Protein 1O54 (pdb70)

Structure (mmCIF, N/CA/C/O backbone):
data_1O54
#
_entry.id   1O54
#
_cell.length_a   64.253
_cell.length_b   74.992
_cell.length_c   143.701
_cell.angle_alpha   90.00
_cell.angle_beta   90.00
_cell.angle_gamma   90.00
#
_symmetry.space_group_name_H-M   'I 2 2 2'
#
loop_
_entity.id
_entity.type
_entity.pdbx_description
1 polymer 'SAM-dependent O-methyltransferase'
2 non-polymer 'CHLORIDE ION'
3 water water
#
loop_
_atom_site.group_PDB
_atom_site.id
_atom_site.type_symbol
_atom_site.label_atom_id
_atom_site.label_alt_id
_atom_site.label_comp_id
_atom_site.label_asym_id
_atom_site.label_entity_id
_atom_site.label_seq_id
_atom_site.pdbx_PDB_ins_code
_atom_site.Cartn_x
_atom_site.Cartn_y
_atom_site.Cartn_z
_atom_site.occupancy
_atom_site.B_iso_or_equiv
_atom_site.auth_seq_id
_atom_site.auth_comp_id
_atom_site.auth_asym_id
_atom_site.auth_atom_id
_atom_site.pdbx_PDB_model_num
ATOM 1 N N . HIS A 1 10 ? 19.523 65.380 30.771 1.00 38.46 -2 HIS A N 1
ATOM 2 C CA . HIS A 1 10 ? 19.954 64.667 32.007 1.00 37.68 -2 HIS A CA 1
ATOM 3 C C . HIS A 1 10 ? 19.435 63.256 32.053 1.00 36.59 -2 HIS A C 1
ATOM 4 O O . HIS A 1 10 ? 18.489 62.896 31.347 1.00 35.53 -2 HIS A O 1
ATOM 11 N N . HIS A 1 11 ? 20.074 62.468 32.903 1.00 34.78 -1 HIS A N 1
ATOM 12 C CA . HIS A 1 11 ? 19.709 61.088 33.113 1.00 34.37 -1 HIS A CA 1
ATOM 13 C C . HIS A 1 11 ? 18.433 61.027 33.965 1.00 33.85 -1 HIS A C 1
ATOM 14 O O . HIS A 1 11 ? 18.415 61.493 35.112 1.00 33.21 -1 HIS A O 1
ATOM 21 N N . HIS A 1 12 ? 17.381 60.416 33.421 1.00 33.15 0 HIS A N 1
ATOM 22 C CA . HIS A 1 12 ? 16.100 60.309 34.109 1.00 33.66 0 HIS A CA 1
ATOM 23 C C . HIS A 1 12 ? 16.039 58.967 34.871 1.00 33.36 0 HIS A C 1
ATOM 24 O O . HIS A 1 12 ? 16.430 57.912 34.345 1.00 33.15 0 HIS A O 1
ATOM 31 N N . VAL A 1 13 ? 15.548 59.001 36.104 1.00 32.01 1 VAL A N 1
ATOM 32 C CA . VAL A 1 13 ? 15.444 57.788 36.908 1.00 32.21 1 VAL A CA 1
ATOM 33 C C . VAL A 1 13 ? 14.432 56.833 36.258 1.00 33.40 1 VAL A C 1
ATOM 34 O O . VAL A 1 13 ? 14.716 55.632 36.056 1.00 34.84 1 VAL A O 1
ATOM 38 N N . GLY A 1 14 ? 13.267 57.367 35.931 1.00 33.75 2 GLY A N 1
ATOM 39 C CA . GLY A 1 14 ? 12.296 56.650 35.094 1.00 34.81 2 GLY A CA 1
ATOM 40 C C . GLY A 1 14 ? 11.801 55.377 35.716 1.00 34.89 2 GLY A C 1
ATOM 41 O O . GLY A 1 14 ? 11.441 55.369 36.899 1.00 35.83 2 GLY A O 1
ATOM 42 N N . LYS A 1 15 ? 11.790 54.296 34.924 1.00 34.35 3 LYS A N 1
ATOM 43 C CA . LYS A 1 15 ? 11.363 52.995 35.403 1.00 34.18 3 LYS A CA 1
ATOM 44 C C . LYS A 1 15 ? 12.504 52.237 36.079 1.00 33.13 3 LYS A C 1
ATOM 45 O O . LYS A 1 15 ? 13.431 51.773 35.408 1.00 32.00 3 LYS A O 1
ATOM 51 N N . VAL A 1 16 ? 12.399 52.049 37.385 1.00 32.70 4 VAL A N 1
ATOM 52 C CA . VAL A 1 16 ? 13.534 51.579 38.160 1.00 33.74 4 VAL A CA 1
ATOM 53 C C . VAL A 1 16 ? 13.904 50.171 37.780 1.00 33.24 4 VAL A C 1
ATOM 54 O O . VAL A 1 16 ? 15.083 49.822 37.770 1.00 33.58 4 VAL A O 1
ATOM 58 N N . ALA A 1 17 ? 12.918 49.341 37.438 1.00 33.10 5 ALA A N 1
ATOM 59 C CA . ALA A 1 17 ? 13.232 47.970 37.056 1.00 32.94 5 ALA A CA 1
ATOM 60 C C . ALA A 1 17 ? 14.078 47.890 35.769 1.00 32.53 5 ALA A C 1
ATOM 61 O O . ALA A 1 17 ? 14.681 46.855 35.491 1.00 33.05 5 ALA A O 1
ATOM 63 N N . ASP A 1 18 ? 14.134 48.983 34.999 1.00 30.90 6 ASP A N 1
ATOM 64 C CA . ASP A 1 18 ? 14.951 49.042 33.773 1.00 30.16 6 ASP A CA 1
ATOM 65 C C . ASP A 1 18 ? 16.374 49.568 34.007 1.00 30.05 6 ASP A C 1
ATOM 66 O O . ASP A 1 18 ? 17.110 49.760 33.053 1.00 30.62 6 ASP A O 1
ATOM 71 N N . THR A 1 19 ? 16.743 49.824 35.255 1.00 28.99 7 THR A N 1
ATOM 72 C CA . THR A 1 19 ? 18.094 50.293 35.595 1.00 28.88 7 THR A CA 1
ATOM 73 C C . THR A 1 19 ? 19.162 49.315 35.095 1.00 29.54 7 THR A C 1
ATOM 74 O O . THR A 1 19 ? 19.025 48.109 35.299 1.00 29.36 7 THR A O 1
ATOM 78 N N . LEU A 1 20 ? 20.198 49.816 34.423 1.00 29.86 8 LEU A N 1
ATOM 79 C CA . LEU A 1 20 ? 21.200 48.929 33.829 1.00 31.28 8 LEU A CA 1
ATOM 80 C C . LEU A 1 20 ? 22.234 48.554 34.873 1.00 31.46 8 LEU A C 1
ATOM 81 O O . LEU A 1 20 ? 22.801 49.418 35.552 1.00 31.40 8 LEU A O 1
ATOM 86 N N . LYS A 1 21 ? 22.454 47.256 35.027 1.00 31.33 9 LYS A N 1
ATOM 87 C CA . LYS A 1 21 ? 23.480 46.779 35.942 1.00 32.22 9 LYS A CA 1
ATOM 88 C C . LYS A 1 21 ? 24.259 45.604 35.360 1.00 31.43 9 LYS A C 1
ATOM 89 O O . LYS A 1 21 ? 23.853 45.015 34.346 1.00 30.20 9 LYS A O 1
ATOM 95 N N . PRO A 1 22 ? 25.406 45.313 35.958 1.00 31.19 10 PRO A N 1
ATOM 96 C CA . PRO A 1 22 ? 26.200 44.163 35.551 1.00 31.61 10 PRO A CA 1
ATOM 97 C C . PRO A 1 22 ? 25.346 42.918 35.371 1.00 31.90 10 PRO A C 1
ATOM 98 O O . PRO A 1 22 ? 24.534 42.568 36.228 1.00 30.86 10 PRO A O 1
ATOM 102 N N . GLY A 1 23 ? 25.515 42.294 34.207 1.00 32.60 11 GLY A N 1
ATOM 103 C CA . GLY A 1 23 ? 24.832 41.062 33.879 1.00 33.13 11 GLY A CA 1
ATOM 104 C C . GLY A 1 23 ? 23.527 41.272 33.158 1.00 33.18 11 GLY A C 1
ATOM 105 O O . GLY A 1 23 ? 22.934 40.311 32.687 1.00 34.71 11 GLY A O 1
ATOM 106 N N . ASP A 1 24 ? 23.051 42.513 33.062 1.00 32.84 12 ASP A N 1
ATOM 107 C CA . ASP A 1 24 ? 21.821 42.779 32.310 1.00 32.47 12 ASP A CA 1
ATOM 108 C C . ASP A 1 24 ? 22.073 42.645 30.808 1.00 31.90 12 ASP A C 1
ATOM 109 O O . ASP A 1 24 ? 23.154 42.892 30.336 1.00 31.94 12 ASP A O 1
ATOM 114 N N . ARG A 1 25 ? 21.047 42.264 30.067 1.00 31.38 13 ARG A N 1
ATOM 115 C CA . ARG A 1 25 ? 21.117 42.298 28.603 1.00 31.88 13 ARG A CA 1
ATOM 116 C C . ARG A 1 25 ? 20.700 43.677 28.076 1.00 29.89 13 ARG A C 1
ATOM 117 O O . ARG A 1 25 ? 19.746 44.268 28.553 1.00 29.27 13 ARG A O 1
ATOM 125 N N . VAL A 1 26 ? 21.451 44.203 27.127 1.00 28.95 14 VAL A N 1
ATOM 126 C CA . VAL A 1 26 ? 21.101 45.456 26.479 1.00 30.07 14 VAL A CA 1
ATOM 127 C C . VAL A 1 26 ? 21.138 45.252 24.988 1.00 29.49 14 VAL A C 1
ATOM 128 O O . VAL A 1 26 ? 21.851 44.370 24.472 1.00 29.53 14 VAL A O 1
ATOM 132 N N . LEU A 1 27 ? 20.425 46.111 24.303 1.00 27.99 15 LEU A N 1
ATOM 133 C CA . LEU A 1 27 ? 20.421 46.136 22.873 1.00 28.76 15 LEU A CA 1
ATOM 134 C C . LEU A 1 27 ? 20.922 47.498 22.441 1.00 28.49 15 LEU A C 1
ATOM 135 O O . LEU A 1 27 ? 20.323 48.518 22.799 1.00 28.85 15 LEU A O 1
ATOM 140 N N . LEU A 1 28 ? 22.032 47.529 21.706 1.00 27.26 16 LEU A N 1
ATOM 141 C CA . LEU A 1 28 ? 22.580 48.778 21.203 1.00 27.69 16 LEU A CA 1
ATOM 142 C C . LEU A 1 28 ? 22.198 48.942 19.724 1.00 29.22 16 LEU A C 1
ATOM 143 O O . LEU A 1 28 ? 22.531 48.080 18.898 1.00 29.32 16 LEU A O 1
ATOM 148 N N . SER A 1 29 ? 21.517 50.037 19.396 1.00 29.44 17 SER A N 1
ATOM 149 C CA . SER A 1 29 ? 20.918 50.200 18.073 1.00 30.31 17 SER A CA 1
ATOM 150 C C . SER A 1 29 ? 21.508 51.419 17.362 1.00 31.33 17 SER A C 1
ATOM 151 O O . SER A 1 29 ? 21.487 52.516 17.903 1.00 29.95 17 SER A O 1
ATOM 154 N N . PHE A 1 30 ? 22.021 51.232 16.139 1.00 33.62 18 PHE A N 1
ATOM 155 C CA . PHE A 1 30 ? 22.737 52.283 15.412 1.00 35.25 18 PHE A CA 1
ATOM 156 C C . PHE A 1 30 ? 21.997 52.827 14.173 1.00 38.25 18 PHE A C 1
ATOM 157 O O . PHE A 1 30 ? 21.069 52.200 13.685 1.00 37.99 18 PHE A O 1
ATOM 165 N N . GLU A 1 31 ? 22.432 53.999 13.688 1.00 42.11 19 GLU A N 1
ATOM 166 C CA . GLU A 1 31 ? 21.800 54.692 12.540 1.00 45.02 19 GLU A CA 1
ATOM 167 C C . GLU A 1 31 ? 21.651 53.818 11.287 1.00 46.05 19 GLU A C 1
ATOM 168 O O . GLU A 1 31 ? 20.632 53.909 10.589 1.00 47.74 19 GLU A O 1
ATOM 174 N N . ASP A 1 32 ? 22.639 52.966 11.007 1.00 46.67 20 ASP A N 1
ATOM 175 C CA . ASP A 1 32 ? 22.585 52.068 9.833 1.00 46.61 20 ASP A CA 1
ATOM 176 C C . ASP A 1 32 ? 21.775 50.802 10.122 1.00 47.04 20 ASP A C 1
ATOM 177 O O . ASP A 1 32 ? 21.856 49.802 9.383 1.00 47.72 20 ASP A O 1
ATOM 182 N N . GLU A 1 33 ? 21.020 50.841 11.221 1.00 46.53 21 GLU A N 1
ATOM 183 C CA . GLU A 1 33 ? 20.132 49.771 11.620 1.00 46.11 21 GLU A CA 1
ATOM 184 C C . GLU A 1 33 ? 20.823 48.498 12.131 1.00 44.34 21 GLU A C 1
ATOM 185 O O . GLU A 1 33 ? 20.147 47.526 12.430 1.00 44.67 21 GLU A O 1
ATOM 191 N N . SER A 1 34 ? 22.147 48.492 12.298 1.00 42.17 22 SER A N 1
ATOM 192 C CA . SER A 1 34 ? 22.773 47.342 12.958 1.00 40.79 22 SER A CA 1
ATOM 193 C C . SER A 1 34 ? 22.348 47.364 14.424 1.00 39.31 22 SER A C 1
ATOM 194 O O . SER A 1 34 ? 22.120 48.442 14.987 1.00 38.05 22 SER A O 1
ATOM 197 N N . GLU A 1 35 ? 22.169 46.185 15.008 1.00 37.90 23 GLU A N 1
ATOM 198 C CA . GLU A 1 35 ? 21.821 46.078 16.416 1.00 37.77 23 GLU A CA 1
ATOM 199 C C . GLU A 1 35 ? 22.682 45.010 17.095 1.00 37.40 23 GLU A C 1
ATOM 200 O O . GLU A 1 35 ? 22.976 43.967 16.503 1.00 38.36 23 GLU A O 1
ATOM 211 N N . PHE A 1 36 ? 23.108 45.273 18.319 1.00 35.46 24 PHE A N 1
ATOM 212 C CA . PHE A 1 36 ? 23.983 44.351 19.031 1.00 35.18 24 PHE A CA 1
ATOM 213 C C . PHE A 1 36 ? 23.371 44.026 20.366 1.00 34.65 24 PHE A C 1
ATOM 214 O O . PHE A 1 36 ? 23.156 44.944 21.161 1.00 34.47 24 PHE A O 1
ATOM 222 N N . LEU A 1 37 ? 23.066 42.746 20.589 1.00 34.52 25 LEU A N 1
ATOM 223 C CA . LEU A 1 37 ? 22.516 42.270 21.844 1.00 35.75 25 LEU A CA 1
ATOM 224 C C . LEU A 1 37 ? 23.672 41.727 22.650 1.00 37.02 25 LEU A C 1
ATOM 225 O O . LEU A 1 37 ? 24.352 40.780 22.211 1.00 37.64 25 LEU A O 1
ATOM 230 N N . VAL A 1 38 ? 23.914 42.325 23.812 1.00 36.42 26 VAL A N 1
ATOM 231 C CA . VAL A 1 38 ? 25.055 41.941 24.639 1.00 37.35 26 VAL A CA 1
ATOM 232 C C . VAL A 1 38 ? 24.740 41.903 26.124 1.00 36.86 26 VAL A C 1
ATOM 233 O O . VAL A 1 38 ? 23.834 42.593 26.615 1.00 36.22 26 VAL A O 1
ATOM 237 N N . ASP A 1 39 ? 25.516 41.087 26.827 1.00 37.16 27 ASP A N 1
ATOM 238 C CA . ASP A 1 39 ? 25.506 41.040 28.283 1.00 37.66 27 ASP A CA 1
ATOM 239 C C . ASP A 1 39 ? 26.405 42.147 28.794 1.00 36.59 27 ASP A C 1
ATOM 240 O O . ASP A 1 39 ? 27.576 42.232 28.411 1.00 35.39 27 ASP A O 1
ATOM 245 N N . LEU A 1 40 ? 25.871 42.979 29.675 1.00 36.01 28 LEU A N 1
ATOM 246 C CA . LEU A 1 40 ? 26.646 44.053 30.263 1.00 36.20 28 LEU A CA 1
ATOM 247 C C . LEU A 1 40 ? 27.589 43.504 31.317 1.00 36.82 28 LEU A C 1
ATOM 248 O O . LEU A 1 40 ? 27.174 42.862 32.264 1.00 36.96 28 LEU A O 1
ATOM 253 N N . GLU A 1 41 ? 28.864 43.766 31.141 1.00 37.63 29 GLU A N 1
ATOM 254 C CA . GLU A 1 41 ? 29.845 43.397 32.133 1.00 38.60 29 GLU A CA 1
ATOM 255 C C . GLU A 1 41 ? 30.894 44.497 32.183 1.00 38.62 29 GLU A C 1
ATOM 256 O O . GLU A 1 41 ? 31.229 45.100 31.158 1.00 37.98 29 GLU A O 1
ATOM 262 N N . LYS A 1 42 ? 31.378 44.774 33.388 1.00 39.20 30 LYS A N 1
ATOM 263 C CA . LYS A 1 42 ? 32.375 45.820 33.611 1.00 39.94 30 LYS A CA 1
ATOM 264 C C . LYS A 1 42 ? 33.627 45.514 32.815 1.00 39.89 30 LYS A C 1
ATOM 265 O O . LYS A 1 42 ? 34.007 44.358 32.702 1.00 40.65 30 LYS A O 1
ATOM 271 N N . ASP A 1 43 ? 34.207 46.541 32.203 1.00 39.74 31 ASP A N 1
ATOM 272 C CA . ASP A 1 43 ? 35.475 46.433 31.466 1.00 40.56 31 ASP A CA 1
ATOM 273 C C . ASP A 1 43 ? 35.432 45.598 30.186 1.00 40.63 31 ASP A C 1
ATOM 274 O O . ASP A 1 43 ? 36.480 45.219 29.658 1.00 40.79 31 ASP A O 1
ATOM 279 N N . LYS A 1 44 ? 34.238 45.328 29.671 1.00 40.56 32 LYS A N 1
ATOM 280 C CA . LYS A 1 44 ? 34.108 44.678 28.372 1.00 40.91 32 LYS A CA 1
ATOM 281 C C . LYS A 1 44 ? 34.036 45.739 27.277 1.00 41.31 32 LYS A C 1
ATOM 282 O O . LYS A 1 44 ? 33.427 46.799 27.459 1.00 40.88 32 LYS A O 1
ATOM 284 N N . LYS A 1 45 ? 34.675 45.457 26.148 1.00 41.80 33 LYS A N 1
ATOM 285 C CA . LYS A 1 45 ? 34.511 46.275 24.961 1.00 42.73 33 LYS A CA 1
ATOM 286 C C . LYS A 1 45 ? 33.955 45.424 23.825 1.00 43.54 33 LYS A C 1
ATOM 287 O O . LYS A 1 45 ? 34.274 44.237 23.707 1.00 44.15 33 LYS A O 1
ATOM 291 N N . LEU A 1 46 ? 33.084 46.036 23.028 1.00 43.64 34 LEU A N 1
ATOM 292 C CA . LEU A 1 46 ? 32.582 45.461 21.791 1.00 43.87 34 LEU A CA 1
ATOM 293 C C . LEU A 1 46 ? 33.295 46.087 20.626 1.00 43.81 34 LEU A C 1
ATOM 294 O O . LEU A 1 46 ? 33.339 47.312 20.513 1.00 43.32 34 LEU A O 1
ATOM 299 N N . HIS A 1 47 ? 33.831 45.243 19.749 1.00 44.15 35 HIS A N 1
ATOM 300 C CA . HIS A 1 47 ? 34.494 45.707 18.532 1.00 44.28 35 HIS A CA 1
ATOM 301 C C . HIS A 1 47 ? 33.538 45.475 17.372 1.00 44.54 35 HIS A C 1
ATOM 302 O O . HIS A 1 47 ? 33.156 44.337 17.112 1.00 45.61 35 HIS A O 1
ATOM 309 N N . THR A 1 48 ? 33.118 46.555 16.714 1.00 43.97 36 THR A N 1
ATOM 310 C CA . THR A 1 48 ? 32.154 46.473 15.621 1.00 43.30 36 THR A CA 1
ATOM 311 C C . THR A 1 48 ? 32.635 47.240 14.404 1.00 43.08 36 THR A C 1
ATOM 312 O O . THR A 1 48 ? 33.569 48.030 14.485 1.00 42.59 36 THR A O 1
ATOM 316 N N . HIS A 1 49 ? 31.924 47.039 13.296 1.00 42.80 37 HIS A N 1
ATOM 317 C CA . HIS A 1 49 ? 32.191 47.745 12.039 1.00 42.57 37 HIS A CA 1
ATOM 318 C C . HIS A 1 49 ? 31.961 49.260 12.153 1.00 42.28 37 HIS A C 1
ATOM 319 O O . HIS A 1 49 ? 32.380 50.023 11.267 1.00 41.72 37 HIS A O 1
ATOM 326 N N . LEU A 1 50 ? 31.299 49.685 13.239 1.00 40.79 38 LEU A N 1
ATOM 327 C CA . LEU A 1 50 ? 31.102 51.101 13.542 1.00 40.42 38 LEU A CA 1
ATOM 328 C C . LEU A 1 50 ? 32.084 51.632 14.597 1.00 39.57 38 LEU A C 1
ATOM 329 O O . LEU A 1 50 ? 32.074 52.822 14.934 1.00 38.71 38 LEU A O 1
ATOM 334 N N . GLY A 1 51 ? 32.938 50.751 15.106 1.00 38.75 39 GLY A N 1
ATOM 335 C CA . GLY A 1 51 ? 33.961 51.147 16.051 1.00 38.35 39 GLY A CA 1
ATOM 336 C C . GLY A 1 51 ? 33.798 50.401 17.351 1.00 37.85 39 GLY A C 1
ATOM 337 O O . GLY A 1 51 ? 33.005 49.457 17.444 1.00 37.96 39 GLY A O 1
ATOM 338 N N . ILE A 1 52 ? 34.547 50.841 18.356 1.00 36.62 40 ILE A N 1
ATOM 339 C CA . ILE A 1 52 ? 34.567 50.194 19.650 1.00 36.53 40 ILE A CA 1
ATOM 340 C C . ILE A 1 52 ? 33.533 50.833 20.561 1.00 35.91 40 ILE A C 1
ATOM 341 O O . ILE A 1 52 ? 33.456 52.056 20.651 1.00 35.28 40 ILE A O 1
ATOM 346 N N . ILE A 1 53 ? 32.764 49.991 21.242 1.00 35.87 41 ILE A N 1
ATOM 347 C CA . ILE A 1 53 ? 31.811 50.447 22.254 1.00 35.31 41 ILE A CA 1
ATOM 348 C C . ILE A 1 53 ? 32.353 50.029 23.624 1.00 34.62 41 ILE A C 1
ATOM 349 O O . ILE A 1 53 ? 32.577 48.860 23.886 1.00 33.60 41 ILE A O 1
ATOM 354 N N . ASP A 1 54 ? 32.572 51.015 24.482 1.00 33.49 42 ASP A N 1
ATOM 355 C CA . ASP A 1 54 ? 32.993 50.772 25.849 1.00 33.66 42 ASP A CA 1
ATOM 356 C C . ASP A 1 54 ? 31.774 50.543 26.756 1.00 33.22 42 ASP A C 1
ATOM 357 O O . ASP A 1 54 ? 31.045 51.484 27.060 1.00 33.29 42 ASP A O 1
ATOM 362 N N . LEU A 1 55 ? 31.548 49.303 27.183 1.00 32.90 43 LEU A N 1
ATOM 363 C CA . LEU A 1 55 ? 30.336 48.991 27.960 1.00 33.25 43 LEU A CA 1
ATOM 364 C C . LEU A 1 55 ? 30.315 49.653 29.340 1.00 33.24 43 LEU A C 1
ATOM 365 O O . LEU A 1 55 ? 29.244 49.901 29.879 1.00 32.91 43 LEU A O 1
ATOM 370 N N . ASN A 1 56 ? 31.478 49.968 29.900 1.00 33.57 44 ASN A N 1
ATOM 371 C CA . ASN A 1 56 ? 31.522 50.806 31.115 1.00 33.70 44 ASN A CA 1
ATOM 372 C C . ASN A 1 56 ? 30.664 52.068 31.025 1.00 33.71 44 ASN A C 1
ATOM 373 O O . ASN A 1 56 ? 30.016 52.457 32.003 1.00 33.53 44 ASN A O 1
ATOM 378 N N . GLU A 1 57 ? 30.649 52.689 29.848 1.00 34.17 45 GLU A N 1
ATOM 379 C CA . GLU A 1 57 ? 29.824 53.878 29.598 1.00 34.06 45 GLU A CA 1
ATOM 380 C C . GLU A 1 57 ? 28.350 53.607 29.760 1.00 32.17 45 GLU A C 1
ATOM 381 O O . GLU A 1 57 ? 27.604 54.474 30.192 1.00 30.99 45 GLU A O 1
ATOM 387 N N . VAL A 1 58 ? 27.914 52.405 29.377 1.00 30.49 46 VAL A N 1
ATOM 388 C CA . VAL A 1 58 ? 26.526 52.054 29.462 1.00 28.94 46 VAL A CA 1
ATOM 389 C C . VAL A 1 58 ? 26.014 52.107 30.898 1.00 28.35 46 VAL A C 1
ATOM 390 O O . VAL A 1 58 ? 24.881 52.523 31.120 1.00 26.96 46 VAL A O 1
ATOM 394 N N . PHE A 1 59 ? 26.853 51.724 31.868 1.00 27.86 47 PHE A N 1
ATOM 395 C CA . PHE A 1 59 ? 26.433 51.780 33.276 1.00 28.23 47 PHE A CA 1
ATOM 396 C C . PHE A 1 59 ? 26.158 53.218 33.759 1.00 28.46 47 PHE A C 1
ATOM 397 O O . PHE A 1 59 ? 25.483 53.411 34.779 1.00 29.48 47 PHE A O 1
ATOM 405 N N . GLU A 1 60 ? 26.679 54.202 33.040 1.00 28.34 48 GLU A N 1
ATOM 406 C CA . GLU A 1 60 ? 26.463 55.626 33.390 1.00 28.98 48 GLU A CA 1
ATOM 407 C C . GLU A 1 60 ? 25.388 56.286 32.560 1.00 30.09 48 GLU A C 1
ATOM 408 O O . GLU A 1 60 ? 25.284 57.527 32.558 1.00 29.65 48 GLU A O 1
ATOM 414 N N . LYS A 1 61 ? 24.635 55.459 31.827 1.00 29.72 49 LYS A N 1
ATOM 415 C CA . LYS A 1 61 ? 23.571 55.920 30.951 1.00 31.07 49 LYS A CA 1
ATOM 416 C C . LYS A 1 61 ? 22.316 55.160 31.347 1.00 30.95 49 LYS A C 1
ATOM 417 O O . LYS A 1 61 ? 22.224 54.644 32.469 1.00 33.56 49 LYS A O 1
ATOM 423 N N . GLY A 1 62 ? 21.343 55.053 30.456 1.00 29.33 50 GLY A N 1
ATOM 424 C CA . GLY A 1 62 ? 20.047 54.464 30.775 1.00 28.72 50 GLY A CA 1
ATOM 425 C C . GLY A 1 62 ? 19.347 54.149 29.459 1.00 27.76 50 GLY A C 1
ATOM 426 O O . GLY A 1 62 ? 19.835 54.592 28.412 1.00 26.29 50 GLY A O 1
ATOM 427 N N . PRO A 1 63 ? 18.249 53.391 29.462 1.00 27.44 51 PRO A N 1
ATOM 428 C CA . PRO A 1 63 ? 17.559 53.112 28.223 1.00 26.82 51 PRO A CA 1
ATOM 429 C C . PRO A 1 63 ? 17.067 54.395 27.567 1.00 26.04 51 PRO A C 1
ATOM 430 O O . PRO A 1 63 ? 16.551 55.302 28.256 1.00 25.49 51 PRO A O 1
ATOM 434 N N . GLY A 1 64 ? 17.248 54.458 26.254 1.00 24.47 52 GLY A N 1
ATOM 435 C CA . GLY A 1 64 ? 16.833 55.584 25.459 1.00 24.21 52 GLY A CA 1
ATOM 436 C C . GLY A 1 64 ? 17.936 56.605 25.301 1.00 24.10 52 GLY A C 1
ATOM 437 O O . GLY A 1 64 ? 17.788 57.522 24.529 1.00 25.22 52 GLY A O 1
ATOM 438 N N . GLU A 1 65 ? 19.035 56.437 26.019 1.00 24.82 53 GLU A N 1
ATOM 439 C CA . GLU A 1 65 ? 20.162 57.363 25.903 1.00 24.39 53 GLU A CA 1
ATOM 440 C C . GLU A 1 65 ? 21.144 56.957 24.799 1.00 25.87 53 GLU A C 1
ATOM 441 O O . GLU A 1 65 ? 21.247 55.789 24.424 1.00 25.73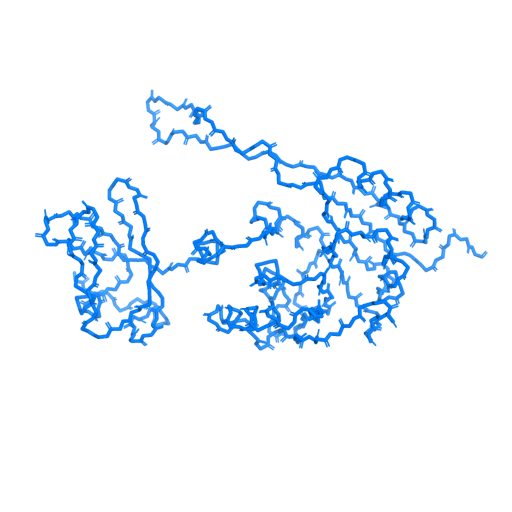 53 GLU A O 1
ATOM 447 N N . ILE A 1 66 ? 21.907 57.952 24.346 1.00 27.12 54 ILE A N 1
ATOM 448 C CA . ILE A 1 66 ? 22.929 57.801 23.319 1.00 29.00 54 ILE A CA 1
ATOM 449 C C . ILE A 1 66 ? 24.216 57.187 23.865 1.00 29.92 54 ILE A C 1
ATOM 450 O O . ILE A 1 66 ? 24.683 57.511 24.975 1.00 29.73 54 ILE A O 1
ATOM 455 N N . ILE A 1 67 ? 24.812 56.343 23.035 1.00 30.65 55 ILE A N 1
ATOM 456 C CA . ILE A 1 67 ? 26.159 55.839 23.243 1.00 32.25 55 ILE A CA 1
ATOM 457 C C . ILE A 1 67 ? 26.893 56.028 21.911 1.00 33.09 55 ILE A C 1
ATOM 458 O O . ILE A 1 67 ? 26.336 55.761 20.851 1.00 32.70 55 ILE A O 1
ATOM 463 N N . ARG A 1 68 ? 28.127 56.528 21.983 1.00 34.69 56 ARG A N 1
ATOM 464 C CA . ARG A 1 68 ? 28.971 56.730 20.810 1.00 36.26 56 ARG A CA 1
ATOM 465 C C . ARG A 1 68 ? 30.078 55.678 20.765 1.00 36.19 56 ARG A C 1
ATOM 466 O O . ARG A 1 68 ? 30.637 55.291 21.800 1.00 35.49 56 ARG A O 1
ATOM 474 N N . THR A 1 69 ? 30.411 55.236 19.558 1.00 36.23 57 THR A N 1
ATOM 475 C CA . THR A 1 69 ? 31.546 54.343 19.376 1.00 35.85 57 THR A CA 1
ATOM 476 C C . THR A 1 69 ? 32.786 55.210 19.348 1.00 36.30 57 THR A C 1
ATOM 477 O O . THR A 1 69 ? 32.697 56.434 19.227 1.00 36.08 57 THR A O 1
ATOM 481 N N . SER A 1 70 ? 33.936 54.561 19.438 1.00 36.99 58 SER A N 1
ATOM 482 C CA . SER A 1 70 ? 35.226 55.247 19.282 1.00 37.70 58 SER A CA 1
ATOM 483 C C . SER A 1 70 ? 35.332 56.066 17.981 1.00 39.10 58 SER A C 1
ATOM 484 O O . SER A 1 70 ? 36.074 57.060 17.930 1.00 39.99 58 SER A O 1
ATOM 487 N N . ALA A 1 71 ? 34.624 55.639 16.934 1.00 40.10 59 ALA A N 1
ATOM 488 C CA . ALA A 1 71 ? 34.643 56.338 15.648 1.00 40.94 59 ALA A CA 1
ATOM 489 C C . ALA A 1 71 ? 33.564 57.413 15.529 1.00 41.69 59 ALA A C 1
ATOM 490 O O . ALA A 1 71 ? 33.325 57.924 14.424 1.00 42.79 59 ALA A O 1
ATOM 492 N N . GLY A 1 72 ? 32.892 57.729 16.645 1.00 41.59 60 GLY A N 1
ATOM 493 C CA . GLY A 1 72 ? 31.915 58.819 16.710 1.00 40.71 60 GLY A CA 1
ATOM 494 C C . GLY A 1 72 ? 30.512 58.472 16.244 1.00 39.97 60 GLY A C 1
ATOM 495 O O . GLY A 1 72 ? 29.649 59.343 16.221 1.00 39.89 60 GLY A O 1
ATOM 496 N N . LYS A 1 73 ? 30.285 57.213 15.871 1.00 38.84 61 LYS A N 1
ATOM 497 C CA . LYS A 1 73 ? 28.989 56.767 15.369 1.00 38.39 61 LYS A CA 1
ATOM 498 C C . LYS A 1 73 ? 27.979 56.747 16.523 1.00 37.33 61 LYS A C 1
ATOM 499 O O . LYS A 1 73 ? 28.303 56.323 17.621 1.00 36.64 61 LYS A O 1
ATOM 503 N N . LYS A 1 74 ? 26.763 57.202 16.254 1.00 36.42 62 LYS A N 1
ATOM 504 C CA . LYS A 1 74 ? 25.738 57.365 17.286 1.00 35.59 62 LYS A CA 1
ATOM 505 C C . LYS A 1 74 ? 24.842 56.128 17.359 1.00 33.74 62 LYS A C 1
ATOM 506 O O . LYS A 1 74 ? 24.215 55.730 16.360 1.00 33.05 62 LYS A O 1
ATOM 512 N N . GLY A 1 75 ? 24.758 55.537 18.546 1.00 31.30 63 GLY A N 1
ATOM 513 C CA . GLY A 1 75 ? 23.792 54.478 18.804 1.00 30.28 63 GLY A CA 1
ATOM 514 C C . GLY A 1 75 ? 22.945 54.798 20.011 1.00 28.94 63 GLY A C 1
ATOM 515 O O . GLY A 1 75 ? 23.192 55.771 20.710 1.00 28.39 63 GLY A O 1
ATOM 516 N N . TYR A 1 76 ? 21.948 53.962 20.253 1.00 26.66 64 TYR A N 1
ATOM 517 C CA . TYR A 1 76 ? 21.058 54.109 21.397 1.00 25.44 64 TYR A CA 1
ATOM 518 C C . TYR A 1 76 ? 21.018 52.834 22.229 1.00 24.77 64 TYR A C 1
ATOM 519 O O . TYR A 1 76 ? 21.012 51.729 21.694 1.00 25.45 64 TYR A O 1
ATOM 528 N N . ILE A 1 77 ? 20.918 52.993 23.552 1.00 23.87 65 ILE A N 1
ATOM 529 C CA . ILE A 1 77 ? 20.826 51.859 24.487 1.00 23.63 65 ILE A CA 1
ATOM 530 C C . ILE A 1 77 ? 19.368 51.537 24.688 1.00 24.00 65 ILE A C 1
ATOM 531 O O . ILE A 1 77 ? 18.554 52.431 25.009 1.00 24.45 65 ILE A O 1
ATOM 536 N N . LEU A 1 78 ? 19.025 50.260 24.488 1.00 24.85 66 LEU A N 1
ATOM 537 C CA . LEU A 1 78 ? 17.659 49.775 24.592 1.00 26.33 66 LEU A CA 1
ATOM 538 C C . LEU A 1 78 ? 17.630 48.512 25.445 1.00 26.94 66 LEU A C 1
ATOM 539 O O . LEU A 1 78 ? 18.650 47.832 25.602 1.00 28.03 66 LEU A O 1
ATOM 544 N N . ILE A 1 79 ? 16.450 48.227 25.979 1.00 27.99 67 ILE A N 1
ATOM 545 C CA . ILE A 1 79 ? 16.206 47.003 26.694 1.00 29.49 67 ILE A CA 1
ATOM 546 C C . ILE A 1 79 ? 15.625 46.077 25.622 1.00 28.53 67 ILE A C 1
ATOM 547 O O . ILE A 1 79 ? 14.626 46.399 25.003 1.00 28.53 67 ILE A O 1
ATOM 552 N N . PRO A 1 80 ? 16.239 44.939 25.382 1.00 28.80 68 PRO A N 1
ATOM 553 C CA . PRO A 1 80 ? 15.706 44.015 24.374 1.00 27.79 68 PRO 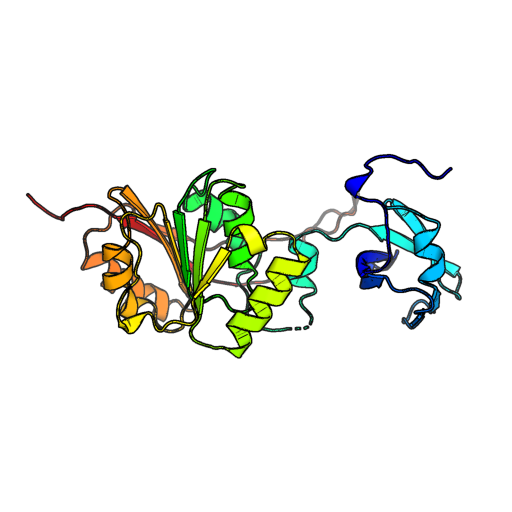A CA 1
ATOM 554 C C . PRO A 1 80 ? 14.326 43.495 24.732 1.00 27.05 68 PRO A C 1
ATOM 555 O O . PRO A 1 80 ? 14.016 43.242 25.912 1.00 27.32 68 PRO A O 1
ATOM 559 N N . SER A 1 81 ? 13.521 43.337 23.704 1.00 25.69 69 SER A N 1
ATOM 560 C CA . SER A 1 81 ? 12.211 42.686 23.848 1.00 25.40 69 SER A CA 1
ATOM 561 C C . SER A 1 81 ? 12.417 41.177 23.745 1.00 24.41 69 SER A C 1
ATOM 562 O O . SER A 1 81 ? 13.472 40.689 23.334 1.00 24.95 69 SER A O 1
ATOM 565 N N . LEU A 1 82 ? 11.362 40.439 24.064 1.00 23.78 70 LEU A N 1
ATOM 566 C CA . LEU A 1 82 ? 11.381 39.013 23.850 1.00 24.08 70 LEU A CA 1
ATOM 567 C C . LEU A 1 82 ? 11.591 38.719 22.378 1.00 23.63 70 LEU A C 1
ATOM 568 O O . LEU A 1 82 ? 12.377 37.868 22.051 1.00 23.44 70 LEU A O 1
ATOM 573 N N . ILE A 1 83 ? 10.928 39.457 21.493 1.00 24.42 71 ILE A N 1
ATOM 574 C CA . ILE A 1 83 ? 11.181 39.279 20.041 1.00 25.80 71 ILE A CA 1
ATOM 575 C C . ILE A 1 83 ? 12.643 39.468 19.708 1.00 25.76 71 ILE A C 1
ATOM 576 O O . ILE A 1 83 ? 13.281 38.627 19.016 1.00 25.66 71 ILE A O 1
ATOM 581 N N . ASP A 1 84 ? 13.234 40.546 20.230 1.00 25.43 72 ASP A N 1
ATOM 582 C CA . ASP A 1 84 ? 14.665 40.757 20.017 1.00 27.38 72 ASP A CA 1
ATOM 583 C C . ASP A 1 84 ? 15.494 39.561 20.440 1.00 27.43 72 ASP A C 1
ATOM 584 O O . ASP A 1 84 ? 16.404 39.143 19.699 1.00 27.56 72 ASP A O 1
ATOM 589 N N . GLU A 1 85 ? 15.197 39.014 21.618 1.00 27.58 73 GLU A N 1
ATOM 590 C CA . GLU A 1 85 ? 15.907 37.837 22.124 1.00 28.27 73 GLU A CA 1
ATOM 591 C C . GLU A 1 85 ? 15.699 36.609 21.246 1.00 29.33 73 GLU A C 1
ATOM 592 O O . GLU A 1 85 ? 16.659 35.912 20.954 1.00 31.02 73 GLU A O 1
ATOM 598 N N . ILE A 1 86 ? 14.468 36.368 20.834 1.00 29.46 74 ILE A N 1
ATOM 599 C CA . ILE A 1 86 ? 14.147 35.226 19.969 1.00 31.40 74 ILE A CA 1
ATOM 600 C C . ILE A 1 86 ? 14.858 35.357 18.633 1.00 33.37 74 ILE A C 1
ATOM 601 O O . ILE A 1 86 ? 15.462 34.388 18.148 1.00 33.87 74 ILE A O 1
ATOM 606 N N . MET A 1 87 ? 14.839 36.547 18.047 1.00 34.93 75 MET A N 1
ATOM 607 C CA . MET A 1 87 ? 15.476 36.739 16.736 1.00 37.84 75 MET A CA 1
ATOM 608 C C . MET A 1 87 ? 17.003 36.762 16.785 1.00 41.29 75 MET A C 1
ATOM 609 O O . MET A 1 87 ? 17.642 36.259 15.841 1.00 42.55 75 MET A O 1
ATOM 614 N N . ASN A 1 88 ? 17.587 37.318 17.851 1.00 43.82 76 ASN A N 1
ATOM 615 C CA . ASN A 1 88 ? 19.068 37.473 17.985 1.00 46.68 76 ASN A CA 1
ATOM 616 C C . ASN A 1 88 ? 19.671 36.278 18.686 1.00 48.54 76 ASN A C 1
ATOM 617 O O . ASN A 1 88 ? 20.756 36.347 19.349 1.00 48.93 76 ASN A O 1
ATOM 622 N N . MET A 1 89 ? 18.977 35.176 18.441 1.00 49.85 77 MET A N 1
ATOM 623 C CA . MET A 1 89 ? 19.165 33.904 19.066 1.00 51.65 77 MET A CA 1
ATOM 624 C C . MET A 1 89 ? 20.506 33.425 18.559 1.00 53.36 77 MET A C 1
ATOM 625 O O . MET A 1 89 ? 20.642 33.124 17.376 1.00 54.44 77 MET A O 1
ATOM 630 N N . LYS A 1 90 ? 21.497 33.400 19.455 1.00 55.05 78 LYS A N 1
ATOM 631 C CA . LYS A 1 90 ? 22.878 33.124 19.113 1.00 56.01 78 LYS A CA 1
ATOM 632 C C . LYS A 1 90 ? 23.123 31.627 19.043 1.00 56.59 78 LYS A C 1
ATOM 633 O O . LYS A 1 90 ? 24.235 31.199 18.743 1.00 57.73 78 LYS A O 1
ATOM 635 N N . ARG A 1 92 ? 21.844 29.724 17.365 1.00 51.19 80 ARG A N 1
ATOM 636 C CA . ARG A 1 92 ? 20.879 29.638 16.284 1.00 51.00 80 ARG A CA 1
ATOM 637 C C . ARG A 1 92 ? 20.404 28.190 16.155 1.00 49.77 80 ARG A C 1
ATOM 638 O O . ARG A 1 92 ? 21.209 27.254 16.036 1.00 49.75 80 ARG A O 1
ATOM 646 N N . THR A 1 93 ? 19.087 28.026 16.202 1.00 47.16 81 THR A N 1
ATOM 647 C CA . THR A 1 93 ? 18.415 26.765 15.927 1.00 45.31 81 THR A CA 1
ATOM 648 C C . THR A 1 93 ? 17.014 27.103 15.398 1.00 43.66 81 THR A C 1
ATOM 649 O O . THR A 1 93 ? 16.634 28.282 15.341 1.00 43.73 81 THR A O 1
ATOM 653 N N . GLN A 1 94 ? 16.252 26.081 15.043 1.00 41.22 82 GLN A N 1
ATOM 654 C CA . GLN A 1 94 ? 14.914 26.283 14.492 1.00 40.22 82 GLN A CA 1
ATOM 655 C C . GLN A 1 94 ? 13.950 26.823 15.552 1.00 39.20 82 GLN A C 1
ATOM 656 O O . GLN A 1 94 ? 13.924 26.338 16.690 1.00 38.83 82 GLN A O 1
ATOM 658 N N . ILE A 1 95 ? 13.121 27.800 15.166 1.00 37.13 83 ILE A N 1
ATOM 659 C CA . ILE A 1 95 ? 12.165 28.383 16.104 1.00 35.02 83 ILE A CA 1
ATOM 660 C C . ILE A 1 95 ? 10.802 28.488 15.471 1.00 34.16 83 ILE A C 1
ATOM 661 O O . ILE A 1 95 ? 10.682 28.451 14.247 1.00 33.16 83 ILE A O 1
ATOM 666 N N . VAL A 1 96 ? 9.791 28.644 16.320 1.00 32.32 84 VAL A N 1
ATOM 667 C CA . VAL A 1 96 ? 8.512 29.203 15.887 1.00 31.29 84 VAL A CA 1
ATOM 668 C C . VAL A 1 96 ? 8.670 30.723 15.921 1.00 31.44 84 VAL A C 1
ATOM 669 O O . VAL A 1 96 ? 9.012 31.293 16.981 1.00 31.82 84 VAL A O 1
ATOM 673 N N . TYR A 1 97 ? 8.458 31.382 14.785 1.00 30.79 85 TYR A N 1
ATOM 674 C CA . TYR A 1 97 ? 8.713 32.820 14.695 1.00 31.51 85 TYR A CA 1
ATOM 675 C C . TYR A 1 97 ? 7.594 33.570 15.390 1.00 31.20 85 TYR A C 1
ATOM 676 O O . TYR A 1 97 ? 6.456 33.083 15.420 1.00 29.64 85 TYR A O 1
ATOM 685 N N . PRO A 1 98 ? 7.914 34.738 15.944 1.00 31.02 86 PRO A N 1
ATOM 686 C CA . PRO A 1 98 ? 6.930 35.608 16.593 1.00 31.08 86 PRO A CA 1
ATOM 687 C C . PRO A 1 98 ? 5.637 35.894 15.852 1.00 31.42 86 PRO A C 1
ATOM 688 O O . PRO A 1 98 ? 4.581 35.939 16.480 1.00 32.11 86 PRO A O 1
ATOM 692 N N . LYS A 1 99 ? 5.700 36.111 14.530 1.00 31.02 87 LYS A N 1
ATOM 693 C CA . LYS A 1 99 ? 4.465 36.321 13.760 1.00 30.66 87 LYS A CA 1
ATOM 694 C C . LYS A 1 99 ? 3.509 35.135 13.948 1.00 29.34 87 LYS A C 1
ATOM 695 O O . LYS A 1 99 ? 2.289 35.288 13.949 1.00 30.18 87 LYS A O 1
ATOM 701 N N . ASP A 1 100 ? 4.069 33.950 14.141 1.00 27.14 88 ASP A N 1
ATOM 702 C CA . ASP A 1 100 ? 3.233 32.787 14.348 1.00 26.25 88 ASP A CA 1
ATOM 703 C C . ASP A 1 100 ? 2.939 32.592 15.848 1.00 26.41 88 ASP A C 1
ATOM 704 O O . ASP A 1 100 ? 1.825 32.308 16.199 1.00 25.50 88 ASP A O 1
ATOM 709 N N . SER A 1 101 ? 3.963 32.616 16.699 1.00 26.21 89 SER A N 1
ATOM 710 C CA . SER A 1 101 ? 3.763 32.310 18.113 1.00 26.50 89 SER A CA 1
ATOM 711 C C . SER A 1 101 ? 2.707 33.195 18.799 1.00 26.21 89 SER A C 1
ATOM 712 O O . SER A 1 101 ? 1.894 32.693 19.559 1.00 25.03 89 SER A O 1
ATOM 715 N N . SER A 1 102 ? 2.699 34.495 18.505 1.00 26.63 90 SER A N 1
ATOM 716 C CA . SER A 1 102 ? 1.726 35.406 19.087 1.00 27.30 90 SER A CA 1
ATOM 717 C C . SER A 1 102 ? 0.284 34.999 18.722 1.00 26.15 90 SER A C 1
ATOM 718 O O . SER A 1 102 ? -0.628 34.932 19.572 1.00 26.28 90 SER A O 1
ATOM 721 N N . PHE A 1 103 ? 0.098 34.720 17.440 1.00 24.84 91 PHE A N 1
ATOM 722 C CA . PHE A 1 103 ? -1.184 34.303 16.922 1.00 24.20 91 PHE A CA 1
ATOM 723 C C .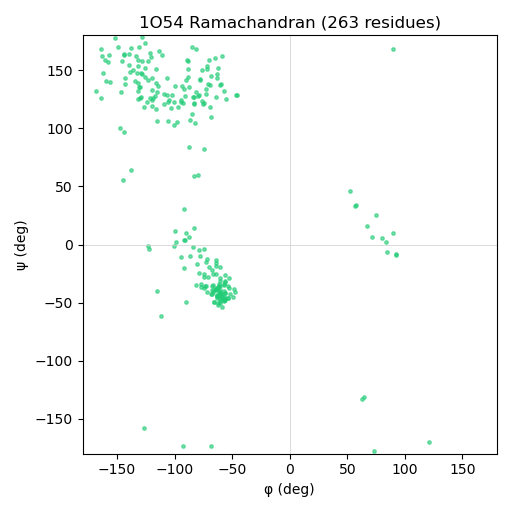 PHE A 1 103 ? -1.618 32.966 17.538 1.00 23.51 91 PHE A C 1
ATOM 724 O O . PHE A 1 103 ? -2.781 32.803 17.973 1.00 22.30 91 PHE A O 1
ATOM 732 N N . ILE A 1 104 ? -0.690 32.018 17.575 1.00 22.98 92 ILE A N 1
ATOM 733 C CA . ILE A 1 104 ? -1.010 30.702 18.122 1.00 23.10 92 ILE A CA 1
ATOM 734 C C . ILE A 1 104 ? -1.420 30.812 19.581 1.00 21.88 92 ILE A C 1
ATOM 735 O O . ILE A 1 104 ? -2.410 30.216 19.992 1.00 22.14 92 ILE A O 1
ATOM 740 N N . ALA A 1 105 ? -0.712 31.622 20.363 1.00 22.83 93 ALA A N 1
ATOM 741 C CA . ALA A 1 105 ? -1.038 31.771 21.792 1.00 23.57 93 ALA A CA 1
ATOM 742 C C . ALA A 1 105 ? -2.453 32.402 21.977 1.00 23.49 93 ALA A C 1
ATOM 743 O O . ALA A 1 105 ? -3.215 31.998 22.857 1.00 25.12 93 ALA A O 1
ATOM 745 N N . MET A 1 106 ? -2.834 33.343 21.120 1.00 23.14 94 MET A N 1
ATOM 746 C CA . MET A 1 106 ? -4.142 33.919 21.209 1.00 24.28 94 MET A CA 1
ATOM 747 C C . MET A 1 106 ? -5.188 32.930 20.756 1.00 23.32 94 MET A C 1
ATOM 748 O O . MET A 1 106 ? -6.245 32.846 21.369 1.00 22.81 94 MET A O 1
ATOM 753 N N . MET A 1 107 ? -4.914 32.191 19.683 1.00 23.03 95 MET A N 1
ATOM 754 C CA . MET A 1 107 ? -5.887 31.174 19.185 1.00 22.69 95 MET A CA 1
ATOM 755 C C . MET A 1 107 ? -6.144 30.070 20.232 1.00 24.12 95 MET A C 1
ATOM 756 O O . MET A 1 107 ? -7.299 29.581 20.336 1.00 23.28 95 MET A O 1
ATOM 761 N N . LEU A 1 108 ? -5.081 29.707 20.968 1.00 23.58 96 LEU A N 1
ATOM 762 C CA . LEU A 1 108 ? -5.154 28.769 22.118 1.00 23.16 96 LEU A CA 1
ATOM 763 C C . LEU A 1 108 ? -5.790 29.374 23.392 1.00 23.27 96 LEU A C 1
ATOM 764 O O . LEU A 1 108 ? -6.030 28.651 24.387 1.00 24.04 96 LEU A O 1
ATOM 769 N N . ASP A 1 109 ? -6.116 30.666 23.336 1.00 23.37 97 ASP A N 1
ATOM 770 C CA . ASP A 1 109 ? -6.782 31.390 24.423 1.00 23.18 97 ASP A CA 1
ATOM 771 C C . ASP A 1 109 ? -5.990 31.309 25.725 1.00 23.76 97 ASP A C 1
ATOM 772 O O . ASP A 1 109 ? -6.587 31.278 26.814 1.00 25.38 97 ASP A O 1
ATOM 777 N N . VAL A 1 110 ? -4.658 31.275 25.619 1.00 23.84 98 VAL A N 1
ATOM 778 C CA . VAL A 1 110 ? -3.808 31.139 26.805 1.00 22.69 98 VAL A CA 1
ATOM 779 C C . VAL A 1 110 ? -3.987 32.381 27.692 1.00 22.58 98 VAL A C 1
ATOM 780 O O . VAL A 1 110 ? -3.859 33.517 27.232 1.00 22.75 98 VAL A O 1
ATOM 784 N N . LYS A 1 111 ? -4.308 32.125 28.957 1.00 22.76 99 LYS A N 1
ATOM 785 C CA . LYS A 1 111 ? -4.695 33.178 29.878 1.00 22.57 99 LYS A CA 1
ATOM 786 C C . LYS A 1 111 ? -4.287 32.824 31.299 1.00 22.65 99 LYS A C 1
ATOM 787 O O . LYS A 1 111 ? -3.839 31.716 31.596 1.00 22.40 99 LYS A O 1
ATOM 793 N N . GLU A 1 112 ? -4.419 33.824 32.165 1.00 23.48 100 GLU A N 1
ATOM 794 C CA . GLU A 1 112 ? -3.991 33.727 33.570 1.00 23.54 100 GLU A CA 1
ATOM 795 C C . GLU A 1 112 ? -4.474 32.444 34.192 1.00 23.22 100 GLU A C 1
ATOM 796 O O . GLU A 1 112 ? -5.677 32.147 34.191 1.00 23.04 100 GLU A O 1
ATOM 802 N N . GLY A 1 113 ? -3.551 31.716 34.798 1.00 22.71 101 GLY A N 1
ATOM 803 C CA . GLY A 1 113 ? -3.874 30.493 35.521 1.00 22.58 101 GLY A CA 1
ATOM 804 C C . GLY A 1 113 ? -3.965 29.219 34.694 1.00 22.88 101 GLY A C 1
ATOM 805 O O . GLY A 1 113 ? -4.159 28.135 35.253 1.00 23.16 101 GLY A O 1
ATOM 806 N N . ASP A 1 114 ? -3.879 29.324 33.379 1.00 22.02 102 ASP A N 1
ATOM 807 C CA . ASP A 1 114 ? -3.957 28.171 32.516 1.00 21.60 102 ASP A CA 1
ATOM 808 C C . ASP A 1 114 ? -2.792 27.204 32.755 1.00 21.69 102 ASP A C 1
ATOM 809 O O . ASP A 1 114 ? -1.670 27.605 33.126 1.00 22.00 102 ASP A O 1
ATOM 814 N N . ARG A 1 115 ? -3.109 25.939 32.574 1.00 21.66 103 ARG A N 1
ATOM 815 C CA . ARG A 1 115 ? -2.133 24.859 32.520 1.00 21.30 103 ARG A CA 1
ATOM 816 C C . ARG A 1 115 ? -2.001 24.460 31.038 1.00 22.07 103 ARG A C 1
ATOM 817 O O . ARG A 1 115 ? -3.002 24.097 30.384 1.00 21.53 103 ARG A O 1
ATOM 825 N N . ILE A 1 116 ? -0.773 24.507 30.541 1.00 22.61 104 ILE A N 1
ATOM 826 C CA . ILE A 1 116 ? -0.490 24.371 29.121 1.00 22.12 104 ILE A CA 1
ATOM 827 C C . ILE A 1 116 ? 0.619 23.323 28.941 1.00 22.19 104 ILE A C 1
ATOM 828 O O . ILE A 1 116 ? 1.613 23.366 29.673 1.00 23.40 104 ILE A O 1
ATOM 833 N N . ILE A 1 117 ? 0.469 22.425 27.977 1.00 21.60 105 ILE A N 1
ATOM 834 C CA . ILE A 1 117 ? 1.549 21.498 27.602 1.00 21.96 105 ILE A CA 1
ATOM 835 C C . ILE A 1 117 ? 2.218 22.075 26.352 1.00 22.20 105 ILE A C 1
ATOM 836 O O . ILE A 1 117 ? 1.539 22.479 25.411 1.00 22.56 105 ILE A O 1
ATOM 841 N N . ASP A 1 118 ? 3.540 22.043 26.335 1.00 22.80 106 ASP A N 1
ATOM 842 C CA . ASP A 1 118 ? 4.343 22.475 25.188 1.00 22.94 106 ASP A CA 1
ATOM 843 C C . ASP A 1 118 ? 5.347 21.371 24.893 1.00 24.25 106 ASP A C 1
ATOM 844 O O . ASP A 1 118 ? 6.084 20.943 25.768 1.00 24.12 106 ASP A O 1
ATOM 849 N N . THR A 1 119 ? 5.385 20.879 23.662 1.00 24.01 107 THR A N 1
ATOM 850 C CA . THR A 1 119 ? 6.393 19.885 23.314 1.00 24.41 107 THR A CA 1
ATOM 851 C C . THR A 1 119 ? 6.599 19.812 21.800 1.00 25.13 107 THR A C 1
ATOM 852 O O . THR A 1 119 ? 5.623 19.905 21.095 1.00 25.14 107 THR A O 1
ATOM 856 N N . GLY A 1 120 ? 7.824 19.656 21.296 1.00 25.80 108 GLY A N 1
ATOM 857 C CA . GLY A 1 120 ? 9.069 19.839 21.998 1.00 25.46 108 GLY A CA 1
ATOM 858 C C . GLY A 1 120 ? 9.273 21.294 22.331 1.00 25.85 108 GLY A C 1
ATOM 859 O O . GLY A 1 120 ? 8.388 22.117 22.110 1.00 26.79 108 GLY A O 1
ATOM 860 N N . VAL A 1 121 ? 10.444 21.617 22.858 1.00 25.26 109 VAL A N 1
ATOM 861 C CA . VAL A 1 121 ? 10.706 22.940 23.365 1.00 25.91 109 VAL A CA 1
ATOM 862 C C . VAL A 1 121 ? 11.786 23.672 22.582 1.00 25.79 109 VAL A C 1
ATOM 863 O O . VAL A 1 121 ? 11.709 24.883 22.383 1.00 25.50 109 VAL A O 1
ATOM 867 N N . GLY A 1 122 ? 12.835 22.967 22.193 1.00 25.09 110 GLY A N 1
ATOM 868 C CA . GLY A 1 122 ? 13.898 23.625 21.432 1.00 25.93 110 GLY A CA 1
ATOM 869 C C . GLY A 1 122 ? 14.596 24.686 22.245 1.00 25.64 110 GLY A C 1
ATOM 870 O O . GLY A 1 122 ? 14.953 24.473 23.404 1.00 26.35 110 GLY A O 1
ATOM 871 N N . SER A 1 123 ? 14.748 25.862 21.644 1.00 26.26 111 SER A N 1
ATOM 872 C CA . SER A 1 123 ? 15.341 27.025 22.297 1.00 26.86 111 SER A CA 1
ATOM 873 C C . SER A 1 123 ? 14.440 27.662 23.363 1.00 25.87 111 SER A C 1
ATOM 874 O O . SER A 1 123 ? 14.876 28.490 24.142 1.00 26.92 111 SER A O 1
ATOM 877 N N . GLY A 1 124 ? 13.166 27.274 23.395 1.00 26.20 112 GLY A N 1
ATOM 878 C CA . GLY A 1 124 ? 12.224 27.860 24.325 1.00 25.89 112 GLY A CA 1
ATOM 879 C C . GLY A 1 124 ? 11.509 29.083 23.815 1.00 26.68 112 GLY A C 1
ATOM 880 O O . GLY A 1 124 ? 10.793 29.737 24.596 1.00 25.75 112 GLY A O 1
ATOM 881 N N . ALA A 1 125 ? 11.649 29.401 22.515 1.00 26.64 113 ALA A N 1
ATOM 882 C CA . ALA A 1 125 ? 11.049 30.642 21.990 1.00 26.25 113 ALA A CA 1
ATOM 883 C C . ALA A 1 125 ? 9.519 30.629 22.120 1.00 26.45 113 ALA A C 1
ATOM 884 O O . ALA A 1 125 ? 8.906 31.559 22.689 1.00 27.48 113 ALA A O 1
ATOM 886 N N . MET A 1 126 ? 8.866 29.584 21.630 1.00 25.14 114 MET A N 1
ATOM 887 C CA . MET A 1 126 ? 7.410 29.477 21.763 1.00 24.77 114 MET A CA 1
ATOM 888 C C . MET A 1 126 ? 7.023 29.298 23.241 1.00 23.17 114 MET A C 1
ATOM 889 O O . MET A 1 126 ? 6.020 29.825 23.707 1.00 24.01 114 MET A O 1
ATOM 894 N N . CYS A 1 127 ? 7.820 28.488 23.930 1.00 23.44 115 CYS A N 1
ATOM 895 C CA . CYS A 1 127 ? 7.666 28.268 25.384 1.00 23.54 115 CYS A CA 1
ATOM 896 C C . CYS A 1 127 ? 7.563 29.590 26.151 1.00 23.14 115 CYS A C 1
ATOM 897 O O . CYS A 1 127 ? 6.658 29.796 26.984 1.00 22.48 115 CYS A O 1
ATOM 900 N N . ALA A 1 128 ? 8.444 30.517 25.806 1.00 22.29 116 ALA A N 1
ATOM 901 C CA . ALA A 1 128 ? 8.424 31.836 26.425 1.00 23.07 116 ALA A CA 1
ATOM 902 C C . ALA A 1 128 ? 7.141 32.597 26.199 1.00 22.66 116 ALA A C 1
ATOM 903 O O . ALA A 1 128 ? 6.640 33.271 27.116 1.00 22.91 116 ALA A O 1
ATOM 905 N N . VAL A 1 129 ? 6.618 32.542 24.977 1.00 22.25 117 VAL A N 1
ATOM 906 C CA . VAL A 1 129 ? 5.378 33.222 24.663 1.00 22.78 117 VAL A CA 1
ATOM 907 C C . VAL A 1 129 ? 4.226 32.656 25.521 1.00 23.21 117 VAL A C 1
ATOM 908 O O . VAL A 1 129 ? 3.384 33.396 26.088 1.00 22.83 117 VAL A O 1
ATOM 912 N N . LEU A 1 130 ? 4.172 31.329 25.605 1.00 22.57 118 LEU A N 1
ATOM 913 C CA . LEU A 1 130 ? 3.157 30.655 26.400 1.00 23.01 118 LEU A CA 1
ATOM 914 C C . LEU A 1 130 ? 3.326 31.026 27.879 1.00 22.90 118 LEU A C 1
ATOM 915 O O . LEU A 1 130 ? 2.330 31.239 28.570 1.00 23.09 118 LEU A O 1
ATOM 920 N N . ALA A 1 131 ? 4.571 31.040 28.351 1.00 22.99 119 ALA A N 1
ATOM 921 C CA . ALA A 1 131 ? 4.870 31.385 29.770 1.00 23.13 119 ALA A CA 1
ATOM 922 C C . ALA A 1 131 ? 4.366 32.795 30.103 1.00 22.95 119 ALA A C 1
ATOM 923 O O . ALA A 1 131 ? 3.785 33.011 31.158 1.00 22.73 119 ALA A O 1
ATOM 925 N N . ARG A 1 132 ? 4.597 33.763 29.222 1.00 22.12 120 ARG A N 1
ATOM 926 C CA . ARG A 1 132 ? 4.086 35.113 29.466 1.00 22.76 120 ARG A CA 1
ATOM 927 C C . ARG A 1 132 ? 2.573 35.078 29.580 1.00 22.82 120 ARG A C 1
ATOM 928 O O . ARG A 1 132 ? 1.990 35.724 30.484 1.00 23.33 120 ARG A O 1
ATOM 936 N N . ALA A 1 133 ? 1.924 34.320 28.703 1.00 21.68 121 ALA A N 1
ATOM 937 C CA . ALA A 1 133 ? 0.484 34.288 28.653 1.00 22.24 121 ALA A CA 1
ATOM 938 C C . ALA A 1 133 ? -0.221 33.593 29.825 1.00 22.70 121 ALA A C 1
ATOM 939 O O . ALA A 1 133 ? -1.369 33.922 30.118 1.00 23.37 121 ALA A O 1
ATOM 941 N N . VAL A 1 134 ? 0.408 32.626 30.479 1.00 21.44 122 VAL A N 1
ATOM 942 C CA . VAL A 1 134 ? -0.274 31.923 31.590 1.00 22.52 122 VAL A CA 1
ATOM 943 C C . VAL A 1 134 ? -0.283 32.742 32.889 1.00 22.71 122 VAL A C 1
ATOM 944 O O . VAL A 1 134 ? -0.916 32.350 33.884 1.00 22.97 122 VAL A O 1
ATOM 948 N N . GLY A 1 135 ? 0.478 33.841 32.909 1.00 23.24 123 GLY A N 1
ATOM 949 C CA . GLY A 1 135 ? 0.570 34.671 34.102 1.00 24.99 123 GLY A CA 1
ATOM 950 C C . GLY A 1 135 ? 1.383 34.037 35.212 1.00 24.95 123 GLY A C 1
ATOM 951 O O . GLY A 1 135 ? 1.944 32.950 35.067 1.00 24.36 123 GLY A O 1
ATOM 952 N N . SER A 1 136 ? 1.477 34.721 36.347 1.00 26.27 124 SER A N 1
ATOM 953 C CA . SER A 1 136 ? 2.205 34.153 37.477 1.00 26.57 124 SER A CA 1
ATOM 954 C C . SER A 1 136 ? 1.532 32.922 38.098 1.00 26.32 124 SER A C 1
ATOM 955 O O . SER A 1 136 ? 2.197 32.147 38.803 1.00 26.81 124 SER A O 1
ATOM 958 N N . SER A 1 137 ? 0.228 32.767 37.889 1.00 24.95 125 SER A N 1
ATOM 959 C CA . SER A 1 137 ? -0.546 31.671 38.511 1.00 25.27 125 SER A CA 1
ATOM 960 C C . SER A 1 137 ? -0.730 30.397 37.657 1.00 24.42 125 SER A C 1
ATOM 961 O O . SER A 1 137 ? -1.231 29.371 38.146 1.00 25.01 125 SER A O 1
ATOM 964 N N . GLY A 1 138 ? -0.371 30.484 36.387 1.00 23.51 126 GLY A N 1
ATOM 965 C CA . GLY A 1 138 ? -0.463 29.365 35.466 1.00 23.94 126 GLY A CA 1
ATOM 966 C C . GLY A 1 138 ? 0.838 28.581 35.412 1.00 23.96 126 GLY A C 1
ATOM 967 O O . GLY A 1 138 ? 1.799 28.864 36.149 1.00 25.12 126 GLY A O 1
ATOM 968 N N . LYS A 1 139 ? 0.890 27.618 34.501 1.00 22.63 127 LYS A N 1
ATOM 969 C CA . LYS A 1 139 ? 2.078 26.802 34.344 1.00 23.24 127 LYS A CA 1
ATOM 970 C C . LYS A 1 139 ? 2.152 26.214 32.948 1.00 22.09 127 LYS A C 1
ATOM 971 O O . LYS A 1 139 ? 1.114 25.773 32.403 1.00 23.50 127 LYS A O 1
ATOM 977 N N . VAL A 1 140 ? 3.369 26.191 32.403 1.00 21.40 128 VAL A N 1
ATOM 978 C CA . VAL A 1 140 ? 3.682 25.478 31.167 1.00 20.71 128 VAL A CA 1
ATOM 979 C C . VAL A 1 140 ? 4.468 24.224 31.519 1.00 21.35 128 VAL A C 1
ATOM 980 O O . VAL A 1 140 ? 5.513 24.293 32.164 1.00 22.13 128 VAL A O 1
ATOM 984 N N . PHE A 1 141 ? 3.931 23.079 31.098 1.00 20.95 129 PHE A N 1
ATOM 985 C CA . PHE A 1 141 ? 4.626 21.780 31.254 1.00 20.75 129 PHE A CA 1
ATOM 986 C C . PHE A 1 141 ? 5.285 21.519 29.912 1.00 20.81 129 PHE A C 1
ATOM 987 O O . PHE A 1 141 ? 4.622 21.212 28.905 1.00 21.06 129 PHE A O 1
ATOM 995 N N . ALA A 1 142 ? 6.592 21.697 29.907 1.00 20.26 130 ALA A N 1
ATOM 996 C CA . ALA A 1 142 ? 7.380 21.673 28.680 1.00 20.43 130 ALA A CA 1
ATOM 997 C C . ALA A 1 142 ? 8.184 20.393 28.566 1.00 21.23 130 ALA A C 1
ATOM 998 O O . ALA A 1 142 ? 9.186 20.205 29.281 1.00 22.61 130 ALA A O 1
ATOM 1000 N N . TYR A 1 143 ? 7.744 19.513 27.671 1.00 20.82 131 TYR A N 1
ATOM 1001 C CA . TYR A 1 143 ? 8.367 18.219 27.518 1.00 20.72 131 TYR A CA 1
ATOM 1002 C C . TYR A 1 143 ? 9.440 18.293 26.437 1.00 22.03 131 TYR A C 1
ATOM 1003 O O . TYR A 1 143 ? 9.156 18.641 25.288 1.00 21.08 131 TYR A O 1
ATOM 1012 N N . GLU A 1 144 ? 10.655 17.963 26.815 1.00 22.56 132 GLU A N 1
ATOM 1013 C CA . GLU A 1 144 ? 11.785 17.985 25.905 1.00 23.72 132 GLU A CA 1
ATOM 1014 C C . GLU A 1 144 ? 12.743 16.904 26.275 1.00 25.51 132 GLU A C 1
ATOM 1015 O O . GLU A 1 144 ? 13.528 17.079 27.195 1.00 26.29 132 GLU A O 1
ATOM 1021 N N . LYS A 1 145 ? 12.666 15.810 25.547 1.00 26.16 133 LYS A N 1
ATOM 1022 C CA . LYS A 1 145 ? 13.525 14.643 25.783 1.00 28.28 133 LYS A CA 1
ATOM 1023 C C . LYS A 1 145 ? 14.994 14.882 25.398 1.00 27.97 133 LYS A C 1
ATOM 1024 O O . LYS A 1 145 ? 15.873 14.134 25.823 1.00 28.86 133 LYS A O 1
ATOM 1030 N N . ARG A 1 146 ? 15.262 15.889 24.573 1.00 26.96 134 ARG A N 1
ATOM 1031 C CA . ARG A 1 146 ? 16.643 16.214 24.187 1.00 27.35 134 ARG A CA 1
ATOM 1032 C C . ARG A 1 146 ? 17.302 17.066 25.263 1.00 27.69 134 ARG A C 1
ATOM 1033 O O . ARG A 1 146 ? 17.019 18.244 25.389 1.00 27.64 134 ARG A O 1
ATOM 1041 N N . GLU A 1 147 ? 18.177 16.451 26.054 1.00 27.28 135 GLU A N 1
ATOM 1042 C CA . GLU A 1 147 ? 18.812 17.142 27.183 1.00 28.04 135 GLU A CA 1
ATOM 1043 C C . GLU A 1 147 ? 19.452 18.466 26.788 1.00 27.44 135 GLU A C 1
ATOM 1044 O O . GLU A 1 147 ? 19.360 19.460 27.520 1.00 26.83 135 GLU A O 1
ATOM 1050 N N . GLU A 1 148 ? 20.147 18.492 25.651 1.00 28.02 136 GLU A N 1
ATOM 1051 C CA . GLU A 1 148 ? 20.810 19.741 25.243 1.00 28.54 136 GLU A CA 1
ATOM 1052 C C . GLU A 1 148 ? 19.817 20.890 25.035 1.00 27.52 136 GLU A C 1
ATOM 1053 O O . GLU A 1 148 ? 20.099 22.026 25.407 1.00 27.31 136 GLU A O 1
ATOM 1063 N N . PHE A 1 149 ? 18.664 20.586 24.468 1.00 26.10 137 PHE A N 1
ATOM 1064 C CA . PHE A 1 149 ? 17.624 21.623 24.306 1.00 26.12 137 PHE A CA 1
ATOM 1065 C C . PHE A 1 149 ? 16.894 21.905 25.622 1.00 25.56 137 PHE A C 1
ATOM 1066 O O . PHE A 1 149 ? 16.517 23.039 25.874 1.00 24.42 137 PHE A O 1
ATOM 1074 N N . ALA A 1 150 ? 16.699 20.897 26.478 1.00 24.76 138 ALA A N 1
ATOM 1075 C CA . ALA A 1 150 ? 16.114 21.164 27.790 1.00 24.60 138 ALA A CA 1
ATOM 1076 C C . ALA A 1 150 ? 16.955 22.199 28.529 1.00 24.93 138 ALA A C 1
ATOM 1077 O O . ALA A 1 150 ? 16.443 23.127 29.132 1.00 24.78 138 ALA A O 1
ATOM 1079 N N . LYS A 1 151 ? 18.273 22.061 28.431 1.00 24.47 139 LYS A N 1
ATOM 1080 C CA . LYS A 1 151 ? 19.171 22.958 29.168 1.00 26.14 139 LYS A CA 1
ATOM 1081 C C . LYS A 1 151 ? 19.256 24.318 28.486 1.00 25.20 139 LYS A C 1
ATOM 1082 O O . LYS A 1 151 ? 19.306 25.346 29.165 1.00 24.63 139 LYS A O 1
ATOM 1088 N N . LEU A 1 152 ? 19.229 24.348 27.161 1.00 25.19 140 LEU A N 1
ATOM 1089 C CA . LEU A 1 152 ? 19.174 25.653 26.450 1.00 25.73 140 LEU A CA 1
ATOM 1090 C C . LEU A 1 152 ? 17.920 26.459 26.795 1.00 25.25 140 LEU A C 1
ATOM 1091 O O . LEU A 1 152 ? 17.964 27.645 27.140 1.00 25.36 140 LEU A O 1
ATOM 1096 N N . ALA A 1 153 ? 16.783 25.793 26.730 1.00 25.29 141 ALA A N 1
ATOM 1097 C CA . ALA A 1 153 ? 15.540 26.417 27.121 1.00 24.46 141 ALA A CA 1
ATOM 1098 C C . ALA A 1 153 ? 15.527 26.871 28.567 1.00 24.24 141 ALA A C 1
ATOM 1099 O O . ALA A 1 153 ? 15.044 27.954 28.887 1.00 23.72 141 ALA A O 1
ATOM 1101 N N . GLU A 1 154 ? 16.058 26.057 29.475 1.00 23.93 142 GLU A N 1
ATOM 1102 C CA . GLU A 1 154 ? 16.122 26.441 30.858 1.00 24.81 142 GLU A CA 1
ATOM 1103 C C . GLU A 1 154 ? 16.944 27.739 30.957 1.00 25.54 142 GLU A C 1
ATOM 1104 O O . GLU A 1 154 ? 16.538 28.682 31.637 1.00 25.63 142 GLU A O 1
ATOM 1110 N N . SER A 1 155 ? 18.081 27.775 30.276 1.00 26.97 143 SER A N 1
ATOM 1111 C CA . SER A 1 155 ? 18.977 28.954 30.329 1.00 27.54 143 SER A CA 1
ATOM 1112 C C . SER A 1 155 ? 18.278 30.203 29.767 1.00 27.28 143 SER A C 1
ATOM 1113 O O . SER A 1 155 ? 18.225 31.245 30.425 1.00 27.27 143 SER A O 1
ATOM 1116 N N . ASN A 1 156 ? 17.697 30.059 28.583 1.00 27.79 144 ASN A N 1
ATOM 1117 C CA . ASN A 1 156 ? 16.947 31.169 27.950 1.00 27.55 144 ASN A CA 1
ATOM 1118 C C . ASN A 1 156 ? 15.793 31.660 28.799 1.00 27.46 144 ASN A C 1
ATOM 1119 O O . ASN A 1 156 ? 15.677 32.858 29.068 1.00 27.38 144 ASN A O 1
ATOM 1124 N N . LEU A 1 157 ? 14.898 30.746 29.221 1.00 25.91 145 LEU A N 1
ATOM 1125 C CA . LEU A 1 157 ? 13.770 31.122 30.056 1.00 25.92 145 LEU A CA 1
ATOM 1126 C C . LEU A 1 157 ? 14.199 31.801 31.350 1.00 26.44 145 LEU A C 1
ATOM 1127 O O . LEU A 1 157 ? 13.517 32.675 31.826 1.00 26.30 145 LEU A O 1
ATOM 1132 N N . THR A 1 158 ? 15.321 31.383 31.923 1.00 27.18 146 THR A N 1
ATOM 1133 C CA . THR A 1 158 ? 15.830 32.026 33.142 1.00 28.42 146 THR A CA 1
ATOM 1134 C C . THR A 1 158 ? 16.248 33.496 32.858 1.00 29.87 146 THR A C 1
ATOM 1135 O O . THR A 1 158 ? 15.824 34.434 33.562 1.00 29.90 146 THR A O 1
ATOM 1139 N N . LYS A 1 159 ? 17.033 33.668 31.803 1.00 31.28 147 LYS A N 1
ATOM 1140 C CA . LYS A 1 159 ? 17.481 34.984 31.336 1.00 33.03 147 LYS A CA 1
ATOM 1141 C C . LYS A 1 159 ? 16.278 35.882 31.026 1.00 32.82 147 LYS A C 1
ATOM 1142 O O . LYS A 1 159 ? 16.339 37.081 31.256 1.00 33.35 147 LYS A O 1
ATOM 1148 N N . TRP A 1 160 ? 15.179 35.293 30.529 1.00 31.45 148 TRP A N 1
ATOM 1149 C CA . TRP A 1 160 ? 14.032 36.060 30.065 1.00 31.18 148 TRP A CA 1
ATOM 1150 C C . TRP A 1 160 ? 12.993 36.273 31.162 1.00 31.47 148 TRP A C 1
ATOM 1151 O O . TRP A 1 160 ? 11.926 36.832 30.892 1.00 32.65 148 TRP A O 1
ATOM 1162 N N . GLY A 1 161 ? 13.303 35.821 32.384 1.00 31.49 149 GLY A N 1
ATOM 1163 C CA . GLY A 1 161 ? 12.461 36.065 33.561 1.00 31.64 149 GLY A CA 1
ATOM 1164 C C . GLY A 1 161 ? 11.193 35.238 33.630 1.00 30.85 149 GLY A C 1
ATOM 1165 O O . GLY A 1 161 ? 10.206 35.622 34.277 1.00 31.86 149 GLY A O 1
ATOM 1166 N N . LEU A 1 162 ? 11.229 34.089 32.980 1.00 29.37 150 LEU A N 1
ATOM 1167 C CA . LEU A 1 162 ? 10.038 33.252 32.825 1.00 28.14 150 LEU A CA 1
ATOM 1168 C C . LEU A 1 162 ? 10.161 31.819 33.368 1.00 27.45 150 LEU A C 1
ATOM 1169 O O . LEU A 1 162 ? 9.179 31.068 33.404 1.00 26.94 150 LEU A O 1
ATOM 1174 N N . ILE A 1 163 ? 11.331 31.435 33.850 1.00 26.77 151 ILE A N 1
ATOM 1175 C CA . ILE A 1 163 ? 11.525 30.031 34.280 1.00 26.78 151 ILE A CA 1
ATOM 1176 C C . ILE A 1 163 ? 10.617 29.557 35.412 1.00 26.41 151 ILE A C 1
ATOM 1177 O O . ILE A 1 163 ? 10.250 28.379 35.465 1.00 26.77 151 ILE A O 1
ATOM 1182 N N . GLU A 1 164 ? 10.231 30.452 36.321 1.00 26.04 152 GLU A N 1
ATOM 1183 C CA . GLU A 1 164 ? 9.316 30.102 37.397 1.00 27.21 152 GLU A CA 1
ATOM 1184 C C . GLU A 1 164 ? 7.959 29.618 36.892 1.00 26.06 152 GLU A C 1
ATOM 1185 O O . GLU A 1 164 ? 7.228 28.954 37.624 1.00 26.75 152 GLU A O 1
ATOM 1191 N N . ARG A 1 165 ? 7.632 29.933 35.636 1.00 25.01 153 ARG A N 1
ATOM 1192 C CA . ARG A 1 165 ? 6.340 29.564 35.057 1.00 24.16 153 ARG A CA 1
ATOM 1193 C C . ARG A 1 165 ? 6.386 28.309 34.193 1.00 23.94 153 ARG A C 1
ATOM 1194 O O . ARG A 1 165 ? 5.350 27.881 33.676 1.00 24.07 153 ARG A O 1
ATOM 1202 N N . VAL A 1 166 ? 7.550 27.669 34.102 1.00 23.37 154 VAL A N 1
ATOM 1203 C CA . VAL A 1 166 ? 7.750 26.559 33.195 1.00 23.57 154 VAL A CA 1
ATOM 1204 C C . VAL A 1 166 ? 8.402 25.408 33.931 1.00 22.98 154 VAL A C 1
ATOM 1205 O O . VAL A 1 166 ? 9.437 25.574 34.577 1.00 23.45 154 VAL A O 1
ATOM 1209 N N . THR A 1 167 ? 7.759 24.249 33.861 1.00 22.12 155 THR A N 1
ATOM 1210 C CA . THR A 1 167 ? 8.313 22.997 34.359 1.00 22.58 155 THR A CA 1
ATOM 1211 C C . THR A 1 167 ? 8.850 22.228 33.161 1.00 21.86 155 THR A C 1
ATOM 1212 O O . THR A 1 167 ? 8.094 21.623 32.398 1.00 21.67 155 THR A O 1
ATOM 1216 N N . ILE A 1 168 ? 10.160 22.248 32.991 1.00 21.83 156 ILE A N 1
ATOM 1217 C CA . ILE A 1 168 ? 10.810 21.509 31.904 1.00 22.52 156 ILE A CA 1
ATOM 1218 C C . ILE A 1 168 ? 11.016 20.071 32.309 1.00 22.22 156 ILE A C 1
ATOM 1219 O O . ILE A 1 168 ? 11.684 19.813 33.335 1.00 21.12 156 ILE A O 1
ATOM 1224 N N . LYS A 1 169 ? 10.433 19.145 31.524 1.00 21.79 157 LYS A N 1
ATOM 1225 C CA . LYS A 1 169 ? 10.427 17.731 31.823 1.00 23.06 157 LYS A CA 1
ATOM 1226 C C . LYS A 1 169 ? 11.196 16.982 30.752 1.00 22.10 157 LYS A C 1
ATOM 1227 O O . LYS A 1 169 ? 10.814 17.015 29.566 1.00 22.46 157 LYS A O 1
ATOM 1233 N N . VAL A 1 170 ? 12.310 16.339 31.137 1.00 22.78 158 VAL A N 1
ATOM 1234 C CA . VAL A 1 170 ? 13.106 15.659 30.158 1.00 23.43 158 VAL A CA 1
ATOM 1235 C C . VAL A 1 170 ? 12.527 14.278 30.056 1.00 24.28 158 VAL A C 1
ATOM 1236 O O . VAL A 1 170 ? 12.969 13.351 30.713 1.00 22.13 158 VAL A O 1
ATOM 1240 N N . ARG A 1 171 ? 11.486 14.182 29.242 1.00 25.07 159 ARG A N 1
ATOM 1241 C CA . ARG A 1 171 ? 10.611 13.029 29.215 1.00 26.56 159 ARG A CA 1
ATOM 1242 C C . ARG A 1 171 ? 10.174 12.756 27.797 1.00 28.85 159 ARG A C 1
ATOM 1243 O O . ARG A 1 171 ? 9.827 13.683 27.066 1.00 29.55 159 ARG A O 1
ATOM 1251 N N . ASP A 1 172 ? 10.150 11.472 27.432 1.00 31.08 160 ASP A N 1
ATOM 1252 C CA . ASP A 1 172 ? 9.650 11.043 26.121 1.00 33.31 160 ASP A CA 1
ATOM 1253 C C . ASP A 1 172 ? 8.115 11.026 26.113 1.00 34.09 160 ASP A C 1
ATOM 1254 O O . ASP A 1 172 ? 7.502 10.436 26.983 1.00 35.52 160 ASP A O 1
ATOM 1259 N N . ILE A 1 173 ? 7.502 11.664 25.130 1.00 35.77 161 ILE A N 1
ATOM 1260 C CA . ILE A 1 173 ? 6.045 11.813 25.117 1.00 36.24 161 ILE A CA 1
ATOM 1261 C C . ILE A 1 173 ? 5.315 10.601 24.520 1.00 37.50 161 ILE A C 1
ATOM 1262 O O . ILE A 1 173 ? 4.088 10.554 24.530 1.00 37.26 161 ILE A O 1
ATOM 1267 N N . SER A 1 174 ? 6.073 9.606 24.050 1.00 38.85 162 SER A N 1
ATOM 1268 C CA . SER A 1 174 ? 5.493 8.367 23.526 1.00 39.85 162 SER A CA 1
ATOM 1269 C C . SER A 1 174 ? 4.664 7.625 24.572 1.00 39.82 162 SER A C 1
ATOM 1270 O O . SER A 1 174 ? 3.726 6.929 24.223 1.00 40.90 162 SER A O 1
ATOM 1273 N N . GLU A 1 175 ? 5.013 7.786 25.845 1.00 39.62 163 GLU A N 1
ATOM 1274 C CA . GLU A 1 175 ? 4.256 7.180 26.954 1.00 39.28 163 GLU A CA 1
ATOM 1275 C C . GLU A 1 175 ? 3.082 8.061 27.465 1.00 38.32 163 GLU A C 1
ATOM 1276 O O . GLU A 1 175 ? 2.451 7.730 28.485 1.00 39.23 163 GLU A O 1
ATOM 1278 N N . GLY A 1 176 ? 2.817 9.174 26.783 1.00 35.31 164 GLY A N 1
ATOM 1279 C CA . GLY A 1 176 ? 1.745 10.082 27.179 1.00 33.19 164 GLY A CA 1
ATOM 1280 C C . GLY A 1 176 ? 2.222 11.152 28.156 1.00 31.05 164 GLY A C 1
ATOM 1281 O O . GLY A 1 176 ? 3.343 11.100 28.669 1.00 30.41 164 GLY A O 1
ATOM 1282 N N . PHE A 1 177 ? 1.380 12.155 28.367 1.00 27.31 165 PHE A N 1
ATOM 1283 C CA . PHE A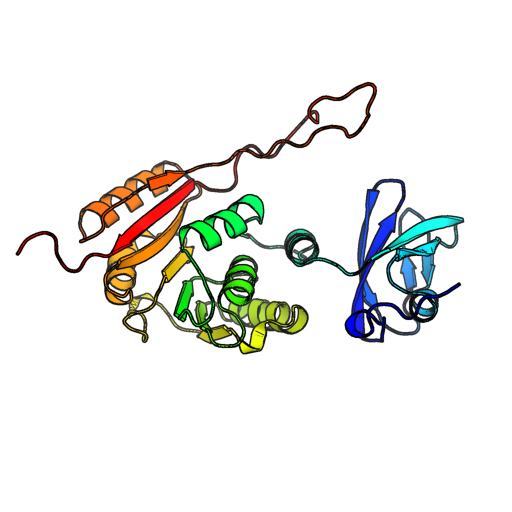 1 177 ? 1.644 13.221 29.300 1.00 26.25 165 PHE A CA 1
ATOM 1284 C C . PHE A 1 177 ? 1.148 12.867 30.696 1.00 25.63 165 PHE A C 1
ATOM 1285 O O . PHE A 1 177 ? 0.171 12.103 30.851 1.00 24.99 165 PHE A O 1
ATOM 1293 N N . ASP A 1 178 ? 1.801 13.406 31.720 1.00 24.68 166 ASP A N 1
ATOM 1294 C CA . ASP A 1 178 ? 1.381 13.157 33.085 1.00 25.33 166 ASP A CA 1
ATOM 1295 C C . ASP A 1 178 ? 0.117 13.928 33.467 1.00 26.52 166 ASP A C 1
ATOM 1296 O O . ASP A 1 178 ? -0.627 13.494 34.371 1.00 27.80 166 ASP A O 1
ATOM 1301 N N . GLU A 1 179 ? -0.083 15.069 32.823 1.00 25.27 167 GLU A N 1
ATOM 1302 C CA . GLU A 1 179 ? -1.126 16.008 33.195 1.00 26.27 167 GLU A CA 1
ATOM 1303 C C . GLU A 1 179 ? -2.414 15.656 32.460 1.00 27.09 167 GLU A C 1
ATOM 1304 O O . GLU A 1 179 ? -2.389 15.241 31.286 1.00 28.01 167 GLU A O 1
ATOM 1310 N N . LYS A 1 180 ? -3.538 15.861 33.154 1.00 27.39 168 LYS A N 1
ATOM 1311 C CA . LYS A 1 180 ? -4.852 15.774 32.565 1.00 27.18 168 LYS A CA 1
ATOM 1312 C C . LYS A 1 180 ? -5.574 17.097 32.704 1.00 25.18 168 LYS A C 1
ATOM 1313 O O . LYS A 1 180 ? -5.235 17.953 33.530 1.00 24.45 168 LYS A O 1
ATOM 1319 N N . ASP A 1 181 ? -6.587 17.233 31.875 1.00 23.97 169 ASP A N 1
ATOM 1320 C CA . ASP A 1 181 ? -7.447 18.366 31.875 1.00 23.63 169 ASP A CA 1
ATOM 1321 C C . ASP A 1 181 ? -6.711 19.682 31.661 1.00 23.48 169 ASP A C 1
ATOM 1322 O O . ASP A 1 181 ? -7.131 20.709 32.189 1.00 23.88 169 ASP A O 1
ATOM 1327 N N . VAL A 1 182 ? -5.647 19.658 30.852 1.00 22.64 170 VAL A N 1
ATOM 1328 C CA . VAL A 1 182 ? -4.926 20.903 30.576 1.00 22.92 170 VAL A CA 1
ATOM 1329 C C . VAL A 1 182 ? -5.765 21.804 29.660 1.00 22.39 170 VAL A C 1
ATOM 1330 O O . VAL A 1 182 ? -6.635 21.324 28.899 1.00 22.20 170 VAL A O 1
ATOM 1334 N N . ASP A 1 183 ? -5.529 23.104 29.755 1.00 21.87 171 ASP A N 1
ATOM 1335 C CA . ASP A 1 183 ? -6.357 24.074 29.044 1.00 22.32 171 ASP A CA 1
ATOM 1336 C C . ASP A 1 183 ? -6.070 24.105 27.545 1.00 22.43 171 ASP A C 1
ATOM 1337 O O . ASP A 1 183 ? -6.981 24.293 26.731 1.00 23.27 171 ASP A O 1
ATOM 1342 N N . ALA A 1 184 ? -4.794 23.948 27.199 1.00 21.70 172 ALA A N 1
ATOM 1343 C CA . ALA A 1 184 ? -4.357 23.995 25.801 1.00 21.19 172 ALA A CA 1
ATOM 1344 C C . ALA A 1 184 ? -3.035 23.250 25.666 1.00 21.82 172 ALA A C 1
ATOM 1345 O O . ALA A 1 184 ? -2.331 23.030 26.663 1.00 21.86 172 ALA A O 1
ATOM 1347 N N . LEU A 1 185 ? -2.699 22.903 24.432 1.00 20.66 173 LEU A N 1
ATOM 1348 C CA . LEU A 1 185 ? -1.533 22.118 24.145 1.00 20.90 173 LEU A CA 1
ATOM 1349 C C . LEU A 1 185 ? -0.975 22.556 22.815 1.00 21.98 173 LEU A C 1
ATOM 1350 O O . LEU A 1 185 ? -1.694 22.660 21.827 1.00 21.94 173 LEU A O 1
ATOM 1355 N N . PHE A 1 186 ? 0.324 22.802 22.796 1.00 21.36 174 PHE A N 1
ATOM 1356 C CA . PHE A 1 186 ? 1.042 23.118 21.548 1.00 21.63 174 PHE A CA 1
ATOM 1357 C C . PHE A 1 186 ? 2.052 22.011 21.265 1.00 21.90 174 PHE A C 1
ATOM 1358 O O . PHE A 1 186 ? 2.879 21.642 22.128 1.00 22.59 174 PHE A O 1
ATOM 1366 N N . LEU A 1 187 ? 2.017 21.529 20.025 1.00 22.84 175 LEU A N 1
ATOM 1367 C CA . LEU A 1 187 ? 2.799 20.393 19.606 1.00 22.26 175 LEU A CA 1
ATOM 1368 C C . LEU A 1 187 ? 3.697 20.833 18.451 1.00 22.98 175 LEU A C 1
ATOM 1369 O O . LEU A 1 187 ? 3.206 21.366 17.452 1.00 23.13 175 LEU A O 1
ATOM 1374 N N . ASP A 1 188 ? 5.010 20.598 18.589 1.00 22.29 176 ASP A N 1
ATOM 1375 C CA . ASP A 1 188 ? 5.927 20.929 17.535 1.00 23.71 176 ASP A CA 1
ATOM 1376 C C . ASP A 1 188 ? 6.995 19.834 17.537 1.00 23.84 176 ASP A C 1
ATOM 1377 O O . ASP A 1 188 ? 7.940 19.866 18.340 1.00 24.45 176 ASP A O 1
ATOM 1382 N N . VAL A 1 189 ? 6.803 18.864 16.666 1.00 24.28 177 VAL A N 1
ATOM 1383 C CA . VAL A 1 189 ? 7.651 17.658 16.568 1.00 25.17 177 VAL A CA 1
ATOM 1384 C C . VAL A 1 189 ? 7.730 17.322 15.087 1.00 26.74 177 VAL A C 1
ATOM 1385 O O . VAL A 1 189 ? 6.938 17.838 14.299 1.00 25.73 177 VAL A O 1
ATOM 1389 N N . PRO A 1 190 ? 8.688 16.498 14.666 1.00 28.60 178 PRO A N 1
ATOM 1390 C CA . PRO A 1 190 ? 8.768 16.182 13.237 1.00 29.38 178 PRO A CA 1
ATOM 1391 C C . PRO A 1 190 ? 7.539 15.419 12.694 1.00 29.27 178 PRO A C 1
ATOM 1392 O O . PRO A 1 190 ? 7.252 15.458 11.491 1.00 31.02 178 PRO A O 1
ATOM 1396 N N . ASP A 1 191 ? 6.843 14.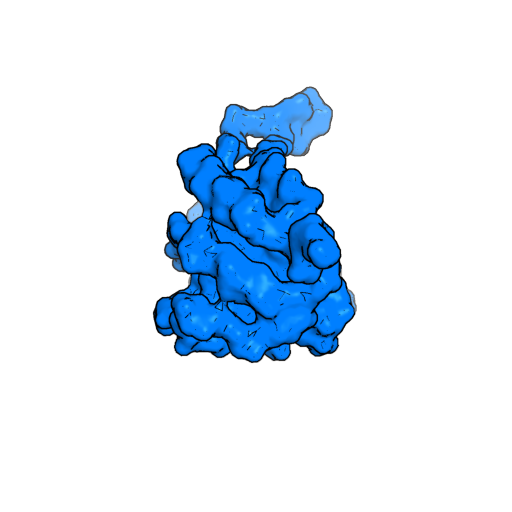695 13.566 1.00 28.44 179 ASP A N 1
ATOM 1397 C CA . ASP A 1 191 ? 5.829 13.739 13.153 1.00 27.41 179 ASP A CA 1
ATOM 1398 C C . ASP A 1 191 ? 4.603 13.835 14.045 1.00 26.94 179 ASP A C 1
ATOM 1399 O O . ASP A 1 191 ? 4.280 12.904 14.793 1.00 25.90 179 ASP A O 1
ATOM 1404 N N . PRO A 1 192 ? 3.936 14.987 14.002 1.00 26.78 180 PRO A N 1
ATOM 1405 C CA . PRO A 1 192 ? 2.826 15.240 14.928 1.00 25.96 180 PRO A CA 1
ATOM 1406 C C . PRO A 1 192 ? 1.700 14.208 14.897 1.00 26.04 180 PRO A C 1
ATOM 1407 O O . PRO A 1 192 ? 1.117 13.925 15.934 1.00 25.50 180 PRO A O 1
ATOM 1411 N N . TRP A 1 193 ? 1.428 13.605 13.736 1.00 25.58 181 TRP A N 1
ATOM 1412 C CA . TRP A 1 193 ? 0.401 12.560 13.621 1.00 26.63 181 TRP A CA 1
ATOM 1413 C C . TRP A 1 193 ? 0.613 11.370 14.581 1.00 27.23 181 TRP A C 1
ATOM 1414 O O . TRP A 1 193 ? -0.347 10.687 14.986 1.00 30.32 181 TRP A O 1
ATOM 1425 N N . ASN A 1 194 ? 1.853 11.121 14.984 1.00 26.98 182 ASN A N 1
ATOM 1426 C CA . ASN A 1 194 ? 2.136 10.044 15.915 1.00 26.81 182 ASN A CA 1
ATOM 1427 C C . ASN A 1 194 ? 1.843 10.361 17.386 1.00 27.30 182 ASN A C 1
ATOM 1428 O O . ASN A 1 194 ? 1.976 9.485 18.234 1.00 27.70 182 ASN A O 1
ATOM 1433 N N . TYR A 1 195 ? 1.464 11.602 17.688 1.00 26.28 183 TYR A N 1
ATOM 1434 C CA . TYR A 1 195 ? 1.228 12.027 19.067 1.00 26.33 183 TYR A CA 1
ATOM 1435 C C . TYR A 1 195 ? -0.165 12.594 19.354 1.00 25.96 183 TYR A C 1
ATOM 1436 O O . TYR A 1 195 ? -0.472 12.909 20.515 1.00 25.34 183 TYR A O 1
ATOM 1445 N N . ILE A 1 196 ? -1.010 12.673 18.338 1.00 25.96 184 ILE A N 1
ATOM 1446 C CA . ILE A 1 196 ? -2.318 13.325 18.486 1.00 27.41 184 ILE A CA 1
ATOM 1447 C C . ILE A 1 196 ? -3.202 12.619 19.520 1.00 26.83 184 ILE A C 1
ATOM 1448 O O . ILE A 1 196 ? -3.897 13.290 20.282 1.00 26.18 184 ILE A O 1
ATOM 1453 N N . ASP A 1 197 ? -3.179 11.292 19.568 1.00 26.72 185 ASP A N 1
ATOM 1454 C CA . ASP A 1 197 ? -3.956 10.564 20.595 1.00 26.68 185 ASP A CA 1
ATOM 1455 C C . ASP A 1 197 ? -3.570 10.990 22.008 1.00 25.88 185 ASP A C 1
ATOM 1456 O O . ASP A 1 197 ? -4.425 11.277 22.836 1.00 25.02 185 ASP A O 1
ATOM 1465 N N . LYS A 1 198 ? -2.274 11.053 22.286 1.00 25.66 186 LYS A N 1
ATOM 1466 C CA . LYS A 1 198 ? -1.811 11.444 23.615 1.00 24.92 186 LYS A CA 1
ATOM 1467 C C . LYS A 1 198 ? -2.195 12.881 23.948 1.00 23.72 186 LYS A C 1
ATOM 1468 O O . LYS A 1 198 ? -2.498 13.173 25.099 1.00 22.78 186 LYS A O 1
ATOM 1472 N N . CYS A 1 199 ? -2.130 13.764 22.941 1.00 22.97 187 CYS A N 1
ATOM 1473 C CA . CYS A 1 199 ? -2.566 15.153 23.074 1.00 23.39 187 CYS A CA 1
ATOM 1474 C C . CYS A 1 199 ? -4.035 15.235 23.433 1.00 22.28 187 CYS A C 1
ATOM 1475 O O . CYS A 1 199 ? -4.416 15.897 24.379 1.00 23.20 187 CYS A O 1
ATOM 1478 N N . TRP A 1 200 ? -4.866 14.526 22.690 1.00 23.33 188 TRP A N 1
ATOM 1479 C CA . TRP A 1 200 ? -6.291 14.478 22.998 1.00 23.45 188 TRP A CA 1
ATOM 1480 C C . TRP A 1 200 ? -6.513 14.055 24.450 1.00 23.88 188 TRP A C 1
ATOM 1481 O O . TRP A 1 200 ? -7.300 14.666 25.168 1.00 24.39 188 TRP A O 1
ATOM 1492 N N . GLU A 1 201 ? -5.822 13.018 24.889 1.00 24.50 189 GLU A N 1
ATOM 1493 C CA . GLU A 1 201 ? -6.039 12.475 26.248 1.00 25.78 189 GLU A CA 1
ATOM 1494 C C . GLU A 1 201 ? -5.740 13.494 27.349 1.00 24.71 189 GLU A C 1
ATOM 1495 O O . GLU A 1 201 ? -6.368 13.483 28.409 1.00 24.87 189 GLU A O 1
ATOM 1505 N N . ALA A 1 202 ? -4.755 14.341 27.103 1.00 22.51 190 ALA A N 1
ATOM 1506 C CA . ALA A 1 202 ? -4.305 15.329 28.101 1.00 22.40 190 ALA A CA 1
ATOM 1507 C C . ALA A 1 202 ? -5.211 16.561 28.213 1.00 21.87 190 ALA A C 1
ATOM 1508 O O . ALA A 1 202 ? -5.204 17.226 29.242 1.00 22.00 190 ALA A O 1
ATOM 1510 N N . LEU A 1 203 ? -5.949 16.885 27.159 1.00 22.02 191 LEU A N 1
ATOM 1511 C CA . LEU A 1 203 ? -6.762 18.107 27.104 1.00 21.71 191 LEU A CA 1
ATOM 1512 C C . LEU A 1 203 ? -8.064 18.006 27.880 1.00 23.84 191 LEU A C 1
ATOM 1513 O O . LEU A 1 203 ? -8.700 16.950 27.879 1.00 23.94 191 LEU A O 1
ATOM 1518 N N . LYS A 1 204 ? -8.451 19.087 28.543 1.00 23.13 192 LYS A N 1
ATOM 1519 C CA . LYS A 1 204 ? -9.807 19.193 29.117 1.00 24.29 192 LYS A CA 1
ATOM 1520 C C . LYS A 1 204 ? -10.871 19.197 27.994 1.00 24.52 192 LYS A C 1
ATOM 1521 O O . LYS A 1 204 ? -10.563 19.465 26.824 1.00 23.81 192 LYS A O 1
ATOM 1527 N N . GLY A 1 205 ? -12.112 18.887 28.364 1.00 24.75 193 GLY A N 1
ATOM 1528 C CA . GLY A 1 205 ? -13.245 19.113 27.482 1.00 24.66 193 GLY A CA 1
ATOM 1529 C C . GLY A 1 205 ? -13.294 20.552 27.051 1.00 24.27 193 GLY A C 1
ATOM 1530 O O . GLY A 1 205 ? -13.285 21.467 27.869 1.00 24.60 193 GLY A O 1
ATOM 1531 N N . GLY A 1 206 ? -13.314 20.775 25.739 1.00 23.28 194 GLY A N 1
ATOM 1532 C CA . GLY A 1 206 ? -13.272 22.112 25.192 1.00 23.90 194 GLY A CA 1
ATOM 1533 C C . GLY A 1 206 ? -11.862 22.691 25.151 1.00 24.21 194 GLY A C 1
ATOM 1534 O O . GLY A 1 206 ? -11.681 23.847 24.786 1.00 24.92 194 GLY A O 1
ATOM 1535 N N . GLY A 1 207 ? -10.864 21.888 25.491 1.00 22.71 195 GLY A N 1
ATOM 1536 C CA . GLY A 1 207 ? -9.465 22.355 25.444 1.00 22.51 195 GLY A CA 1
ATOM 1537 C C . GLY A 1 207 ? -8.998 22.554 23.997 1.00 23.01 195 GLY A C 1
ATOM 1538 O O . GLY A 1 207 ? -9.536 21.967 23.043 1.00 22.74 195 GLY A O 1
ATOM 1539 N N . ARG A 1 208 ? -7.961 23.353 23.844 1.00 23.93 196 ARG A N 1
ATOM 1540 C CA . ARG A 1 208 ? -7.523 23.769 22.528 1.00 23.95 196 ARG A CA 1
ATOM 1541 C C . ARG A 1 208 ? -6.139 23.225 22.194 1.00 22.96 196 ARG A C 1
ATOM 1542 O O . ARG A 1 208 ? -5.201 23.238 23.004 1.00 22.29 196 ARG A O 1
ATOM 1550 N N . PHE A 1 209 ? -6.030 22.753 20.968 1.00 22.27 197 PHE A N 1
ATOM 1551 C CA . PHE A 1 209 ? -4.844 22.122 20.423 1.00 21.76 197 PHE A CA 1
ATOM 1552 C C . PHE A 1 209 ? -4.301 22.964 19.262 1.00 21.89 197 PHE A C 1
ATOM 1553 O O . PHE A 1 209 ? -5.079 23.437 18.429 1.00 20.84 197 PHE A O 1
ATOM 1561 N N . ALA A 1 210 ? -2.978 23.123 19.179 1.00 21.47 198 ALA A N 1
ATOM 1562 C CA . ALA A 1 210 ? -2.334 23.692 17.977 1.00 21.63 198 ALA A CA 1
ATOM 1563 C C . ALA A 1 210 ? -1.073 22.937 17.657 1.00 22.24 198 ALA A C 1
ATOM 1564 O O . ALA A 1 210 ? -0.402 22.440 18.566 1.00 20.79 198 ALA A O 1
ATOM 1566 N N . THR A 1 211 ? -0.736 22.855 16.373 1.00 21.73 199 THR A N 1
ATOM 1567 C CA . THR A 1 211 ? 0.554 22.323 15.942 1.00 22.64 199 THR A CA 1
ATOM 1568 C C . THR A 1 211 ? 1.013 23.127 14.699 1.00 23.18 199 THR A C 1
ATOM 1569 O O . THR A 1 211 ? 0.230 23.891 14.091 1.00 23.61 199 THR A O 1
ATOM 1573 N N . VAL A 1 212 ? 2.287 23.005 14.369 1.00 23.12 200 VAL A N 1
ATOM 1574 C CA . VAL A 1 212 ? 2.837 23.654 13.185 1.00 23.62 200 VAL A CA 1
ATOM 1575 C C . VAL A 1 212 ? 3.466 22.588 12.306 1.00 24.62 200 VAL A C 1
ATOM 1576 O O . VAL A 1 212 ? 4.044 21.608 12.821 1.00 24.66 200 VAL A O 1
ATOM 1580 N N . CYS A 1 213 ? 3.307 22.741 10.993 1.00 24.56 201 CYS A N 1
ATOM 1581 C CA . CYS A 1 213 ? 3.839 21.819 10.006 1.00 25.25 201 CYS A CA 1
ATOM 1582 C C . CYS A 1 213 ? 4.553 22.641 8.932 1.00 24.93 201 CYS A C 1
ATOM 1583 O O . CYS A 1 213 ? 4.016 23.617 8.446 1.00 24.65 201 CYS A O 1
ATOM 1586 N N . PRO A 1 214 ? 5.768 22.274 8.562 1.00 25.04 202 PRO A N 1
ATOM 1587 C CA . PRO A 1 214 ? 6.477 22.971 7.517 1.00 24.63 202 PRO A CA 1
ATOM 1588 C C . PRO A 1 214 ? 6.016 22.705 6.093 1.00 24.06 202 PRO A C 1
ATOM 1589 O O . PRO A 1 214 ? 6.269 23.551 5.243 1.00 25.08 202 PRO A O 1
ATOM 1593 N N . THR A 1 215 ? 5.414 21.545 5.848 1.00 21.51 203 THR A N 1
ATOM 1594 C CA . THR A 1 215 ? 5.042 21.134 4.486 1.00 21.88 203 THR A CA 1
ATOM 1595 C C . THR A 1 215 ? 3.537 20.835 4.388 1.00 21.14 203 THR A C 1
ATOM 1596 O O . THR A 1 215 ? 2.876 20.474 5.339 1.00 20.74 203 THR A O 1
ATOM 1600 N N . THR A 1 216 ? 3.044 20.902 3.164 1.00 21.03 204 THR A N 1
ATOM 1601 C CA . THR A 1 216 ? 1.643 20.557 2.912 1.00 20.86 204 THR A CA 1
ATOM 1602 C C . THR A 1 216 ? 1.386 19.064 3.140 1.00 20.64 204 THR A C 1
ATOM 1603 O O . THR A 1 216 ? 0.322 18.667 3.642 1.00 20.90 204 THR A O 1
ATOM 1607 N N . ASN A 1 217 ? 2.362 18.209 2.811 1.00 20.62 205 ASN A N 1
ATOM 1608 C CA . ASN A 1 217 ? 2.237 16.768 3.093 1.00 20.79 205 ASN A CA 1
ATOM 1609 C C . ASN A 1 217 ? 1.978 16.506 4.574 1.00 20.77 205 ASN A C 1
ATOM 1610 O O . ASN A 1 217 ? 1.155 15.711 4.953 1.00 21.76 205 ASN A O 1
ATOM 1615 N N . GLN A 1 218 ? 2.738 17.172 5.422 1.00 20.68 206 GLN A N 1
ATOM 1616 C CA . GLN A 1 218 ? 2.574 17.029 6.853 1.00 21.54 206 GLN A CA 1
ATOM 1617 C C . GLN A 1 218 ? 1.214 17.537 7.322 1.00 21.96 206 GLN A C 1
ATOM 1618 O O . GLN A 1 218 ? 0.618 16.929 8.203 1.00 22.12 206 GLN A O 1
ATOM 1629 N N . VAL A 1 219 ? 0.733 18.648 6.760 1.00 21.11 207 VAL A N 1
ATOM 1630 C CA . VAL A 1 219 ? -0.607 19.112 7.067 1.00 20.19 207 VAL A CA 1
ATOM 1631 C C . VAL A 1 219 ? -1.645 18.055 6.752 1.00 19.76 207 VAL A C 1
ATOM 1632 O O . VAL A 1 219 ? -2.511 17.761 7.566 1.00 20.27 207 VAL A O 1
ATOM 1636 N N . GLN A 1 220 ? -1.552 17.467 5.564 1.00 20.59 208 GLN A N 1
ATOM 1637 C CA . GLN A 1 220 ? -2.496 16.441 5.141 1.00 20.85 208 GLN A CA 1
ATOM 1638 C C . GLN A 1 220 ? -2.534 15.267 6.124 1.00 21.92 208 GLN A C 1
ATOM 1639 O O . GLN A 1 220 ? -3.622 14.816 6.526 1.00 23.24 208 GLN A O 1
ATOM 1645 N N . GLU A 1 221 ? -1.358 14.753 6.506 1.00 22.29 209 GLU A N 1
ATOM 1646 C CA . GLU A 1 221 ? -1.281 13.620 7.400 1.00 23.91 209 GLU A CA 1
ATOM 1647 C C . GLU A 1 221 ? -1.824 13.972 8.803 1.00 23.34 209 GLU A C 1
ATOM 1648 O O . GLU A 1 221 ? -2.539 13.176 9.432 1.00 23.53 209 GLU A O 1
ATOM 1654 N N . THR A 1 222 ? -1.533 15.181 9.270 1.00 21.92 210 THR A N 1
ATOM 1655 C CA . THR A 1 222 ? -1.961 15.616 10.593 1.00 22.81 210 THR A CA 1
ATOM 1656 C C . THR A 1 222 ? -3.468 15.786 10.640 1.00 22.72 210 THR A C 1
ATOM 1657 O O . THR A 1 222 ? -4.132 15.338 11.591 1.00 23.52 210 THR A O 1
ATOM 1661 N N . LEU A 1 223 ? -4.031 16.381 9.583 1.00 22.77 211 LEU A N 1
ATOM 1662 C CA . LEU A 1 223 ? -5.477 16.524 9.492 1.00 22.99 211 LEU A CA 1
ATOM 1663 C C . LEU A 1 223 ? -6.187 15.176 9.497 1.00 23.80 211 LEU A C 1
ATOM 1664 O O . LEU A 1 223 ? -7.220 15.031 10.152 1.00 25.46 211 LEU A O 1
ATOM 1669 N N . LYS A 1 224 ? -5.636 14.201 8.790 1.00 24.14 212 LYS A N 1
ATOM 1670 C CA . LYS A 1 224 ? -6.231 12.858 8.762 1.00 25.40 212 LYS A CA 1
ATOM 1671 C C . LYS A 1 224 ? -6.341 12.304 10.181 1.00 25.76 212 LYS A C 1
ATOM 1672 O O . LYS A 1 224 ? -7.358 11.730 10.565 1.00 26.05 212 LYS A O 1
ATOM 1678 N N . LYS A 1 225 ? -5.268 12.461 10.942 1.00 25.22 213 LYS A N 1
ATOM 1679 C CA . LYS A 1 225 ? -5.219 11.929 12.297 1.00 26.00 213 LYS A CA 1
ATOM 1680 C C . LYS A 1 225 ? -6.198 12.659 13.236 1.00 25.68 213 LYS A C 1
ATOM 1681 O O . LYS A 1 225 ? -6.922 12.045 14.024 1.00 26.99 213 LYS A O 1
ATOM 1686 N N . LEU A 1 226 ? -6.258 13.976 13.126 1.00 25.16 214 LEU A N 1
ATOM 1687 C CA . LEU A 1 226 ? -7.224 14.761 13.893 1.00 25.13 214 LEU A CA 1
ATOM 1688 C C . LEU A 1 226 ? -8.671 14.312 13.636 1.00 26.75 214 LEU A C 1
ATOM 1689 O O . LEU A 1 226 ? -9.499 14.242 14.562 1.00 27.43 214 LEU A O 1
ATOM 1694 N N . GLN A 1 227 ? -8.961 14.014 12.377 1.00 27.23 215 GLN A N 1
ATOM 1695 C CA . GLN A 1 227 ? -10.302 13.663 11.964 1.00 28.98 215 GLN A CA 1
ATOM 1696 C C . GLN A 1 227 ? -10.698 12.275 12.441 1.00 29.29 215 GLN A C 1
ATOM 1697 O O . GLN A 1 227 ? -11.874 11.943 12.440 1.00 31.99 215 GLN A O 1
ATOM 1703 N N . GLU A 1 228 ? -9.737 11.472 12.874 1.00 29.11 216 GLU A N 1
ATOM 1704 C CA . GLU A 1 228 ? -10.038 10.163 13.451 1.00 29.76 216 GLU A CA 1
ATOM 1705 C C . GLU A 1 228 ? -10.477 10.261 14.919 1.00 29.43 216 GLU A C 1
ATOM 1706 O O . GLU A 1 228 ? -11.035 9.302 15.442 1.00 30.15 216 GLU A O 1
ATOM 1712 N N . LEU A 1 229 ? -10.204 11.397 15.571 1.00 27.77 217 LEU A N 1
ATOM 1713 C CA . LEU A 1 229 ? -10.417 11.579 17.014 1.00 27.45 217 LEU A CA 1
ATOM 1714 C C . LEU A 1 229 ? -11.517 12.616 17.293 1.00 26.66 217 LEU A C 1
ATOM 1715 O O . LEU A 1 229 ? -11.960 13.314 16.366 1.00 26.16 217 LEU A O 1
ATOM 1720 N N . PRO A 1 230 ? -12.014 12.693 18.537 1.00 25.70 218 PRO A N 1
ATOM 1721 C CA . PRO A 1 230 ? -13.039 13.682 18.878 1.00 24.96 218 PRO A CA 1
ATOM 1722 C C . PRO A 1 230 ? -12.481 15.125 19.008 1.00 24.11 218 PRO A C 1
ATOM 1723 O O . PRO A 1 230 ? -12.238 15.636 20.110 1.00 23.06 218 PRO A O 1
ATOM 1727 N N . PHE A 1 231 ? -12.358 15.734 17.840 1.00 23.08 219 PHE A N 1
ATOM 1728 C CA . PHE A 1 231 ? -11.898 17.116 17.663 1.00 23.54 219 PHE A CA 1
ATOM 1729 C C . PHE A 1 231 ? -12.878 17.809 16.730 1.00 24.55 219 PHE A C 1
ATOM 1730 O O . PHE A 1 231 ? -13.348 17.203 15.716 1.00 25.41 219 PHE A O 1
ATOM 1738 N N . ILE A 1 232 ? -13.202 19.061 17.052 1.00 22.93 220 ILE A N 1
ATOM 1739 C CA . ILE A 1 232 ? -14.049 19.892 16.199 1.00 23.48 220 ILE A CA 1
ATOM 1740 C C . ILE A 1 232 ? -13.345 21.214 15.957 1.00 22.77 220 ILE A C 1
ATOM 1741 O O . ILE A 1 232 ? -12.242 21.459 16.515 1.00 22.95 220 ILE A O 1
ATOM 1746 N N . ARG A 1 233 ? -13.989 22.093 15.151 1.00 23.22 221 ARG A N 1
ATOM 1747 C CA . ARG A 1 233 ? -13.445 23.431 14.864 1.00 24.42 221 ARG A CA 1
ATOM 1748 C C . ARG A 1 233 ? -11.993 23.293 14.377 1.00 23.75 221 ARG A C 1
ATOM 1749 O O . ARG A 1 233 ? -11.098 24.041 14.780 1.00 23.51 221 ARG A O 1
ATOM 1757 N N . ILE A 1 234 ? -11.769 22.361 13.458 1.00 23.15 222 ILE A N 1
ATOM 1758 C CA . ILE A 1 234 ? -10.406 22.177 12.912 1.00 23.28 222 ILE A CA 1
ATOM 1759 C C . ILE A 1 234 ? -10.186 23.248 11.864 1.00 23.20 222 ILE A C 1
ATOM 1760 O O . ILE A 1 234 ? -10.999 23.409 10.906 1.00 23.92 222 ILE A O 1
ATOM 1765 N N . GLU A 1 235 ? -9.087 23.969 12.017 1.00 22.66 223 GLU A N 1
ATOM 1766 C CA . GLU A 1 235 ? -8.704 25.039 11.092 1.00 23.75 223 GLU A CA 1
ATOM 1767 C C . GLU A 1 235 ? -7.222 24.984 10.753 1.00 22.82 223 GLU A C 1
ATOM 1768 O O . GLU A 1 235 ? -6.417 24.521 11.539 1.00 22.52 223 GLU A O 1
ATOM 1774 N N . VAL A 1 236 ? -6.900 25.443 9.550 1.00 22.21 224 VAL A N 1
ATOM 1775 C CA . VAL A 1 236 ? -5.520 25.509 9.084 1.00 21.98 224 VAL A CA 1
ATOM 1776 C C . VAL A 1 236 ? -5.274 26.932 8.557 1.00 22.28 224 VAL A C 1
ATOM 1777 O O . VAL A 1 236 ? -6.029 27.411 7.701 1.00 22.59 224 VAL A O 1
ATOM 1781 N N . TRP A 1 237 ? -4.225 27.571 9.053 1.00 22.80 225 TRP A N 1
ATOM 1782 C CA . TRP A 1 237 ? -3.895 28.963 8.732 1.00 22.62 225 TRP A CA 1
ATOM 1783 C C . TRP A 1 237 ? -2.441 29.089 8.280 1.00 22.86 225 TRP A C 1
ATOM 1784 O O . TRP A 1 237 ? -1.550 28.378 8.769 1.00 23.29 225 TRP A O 1
ATOM 1795 N N . GLU A 1 238 ? -2.202 30.023 7.366 1.00 23.23 226 GLU A N 1
ATOM 1796 C CA . GLU A 1 238 ? -0.873 30.521 7.132 1.00 25.04 226 GLU A CA 1
ATOM 1797 C C . GLU A 1 238 ? -0.927 32.044 7.117 1.00 25.60 226 GLU A C 1
ATOM 1798 O O . GLU A 1 238 ? -1.983 32.632 6.793 1.00 26.89 226 GLU A O 1
ATOM 1804 N N . SER A 1 239 ? 0.178 32.674 7.445 1.00 25.88 227 SER A N 1
ATOM 1805 C CA . SER A 1 239 ? 0.239 34.129 7.361 1.00 25.92 227 SER A CA 1
ATOM 1806 C C . SER A 1 239 ? 1.469 34.577 6.577 1.00 25.90 227 SER A C 1
ATOM 1807 O O . SER A 1 239 ? 2.538 33.896 6.610 1.00 24.68 227 SER A O 1
ATOM 1810 N N . LEU A 1 240 ? 1.315 35.709 5.873 1.00 25.37 228 LEU A N 1
ATOM 1811 C CA . LEU A 1 240 ? 2.393 36.409 5.214 1.00 25.30 228 LEU A CA 1
ATOM 1812 C C . LEU A 1 240 ? 2.448 37.787 5.827 1.00 25.18 228 LEU A C 1
ATOM 1813 O O . LEU A 1 240 ? 1.442 38.506 5.824 1.00 27.27 228 LEU A O 1
ATOM 1815 N N . PHE A 1 241 ? 3.611 38.145 6.337 1.00 25.27 229 PHE A N 1
ATOM 1816 C CA . PHE A 1 241 ? 3.854 39.472 6.893 1.00 25.34 229 PHE A CA 1
ATOM 1817 C C . PHE A 1 241 ? 4.786 40.234 5.973 1.00 26.86 229 PHE A C 1
ATOM 1818 O O . PHE A 1 241 ? 5.824 39.718 5.563 1.00 28.52 229 PHE A O 1
ATOM 1826 N N . ARG A 1 242 ? 4.391 41.448 5.623 1.00 25.29 230 ARG A N 1
ATOM 1827 C CA . ARG A 1 242 ? 5.145 42.245 4.667 1.00 26.12 230 ARG A CA 1
ATOM 1828 C C . ARG A 1 242 ? 5.497 43.567 5.320 1.00 24.71 230 ARG A C 1
ATOM 1829 O O . ARG A 1 242 ? 4.598 44.304 5.711 1.00 25.87 230 ARG A O 1
ATOM 1837 N N . PRO A 1 243 ? 6.77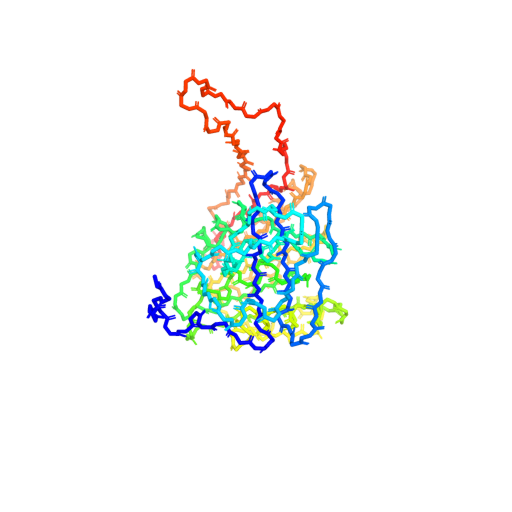3 43.896 5.404 1.00 23.94 231 PRO A N 1
ATOM 1838 C CA . PRO A 1 243 ? 7.150 45.235 5.843 1.00 24.54 231 PRO A CA 1
ATOM 1839 C C . PRO A 1 243 ? 7.260 46.251 4.713 1.00 24.13 231 PRO A C 1
ATOM 1840 O O . PRO A 1 243 ? 7.460 45.879 3.544 1.00 23.33 231 PRO A O 1
ATOM 1844 N N . TYR A 1 244 ? 7.169 47.545 5.060 1.00 23.60 232 TYR A N 1
ATOM 1845 C CA . TYR A 1 244 ? 7.263 48.647 4.129 1.00 23.63 232 TYR A CA 1
ATOM 1846 C C . TYR A 1 244 ? 8.474 49.503 4.429 1.00 24.65 232 TYR A C 1
ATOM 1847 O O . TYR A 1 244 ? 8.876 49.628 5.597 1.00 25.31 232 TYR A O 1
ATOM 1856 N N . LYS A 1 245 ? 9.011 50.138 3.404 1.00 24.43 233 LYS A N 1
ATOM 1857 C CA . LYS A 1 245 ? 10.065 51.134 3.589 1.00 25.61 233 LYS A CA 1
ATOM 1858 C C . LYS A 1 245 ? 9.411 52.342 4.283 1.00 27.24 233 LYS A C 1
ATOM 1859 O O . LYS A 1 245 ? 8.442 52.901 3.760 1.00 26.89 233 LYS A O 1
ATOM 1865 N N . PRO A 1 246 ? 9.847 52.706 5.493 1.00 27.20 234 PRO A N 1
ATOM 1866 C CA . PRO A 1 246 ? 9.180 53.788 6.253 1.00 26.91 234 PRO A CA 1
ATOM 1867 C C . PRO A 1 246 ? 9.598 55.189 5.771 1.00 27.29 234 PRO A C 1
ATOM 1868 O O . PRO A 1 246 ? 10.177 55.990 6.542 1.00 29.56 234 PRO A O 1
ATOM 1872 N N . VAL A 1 247 ? 9.338 55.467 4.493 1.00 25.92 235 VAL A N 1
ATOM 1873 C CA . VAL A 1 247 ? 9.725 56.728 3.856 1.00 26.24 235 VAL A CA 1
ATOM 1874 C C . VAL A 1 247 ? 8.411 57.426 3.488 1.00 25.94 235 VAL A C 1
ATOM 1875 O O . VAL A 1 247 ? 7.695 56.990 2.578 1.00 26.65 235 VAL A O 1
ATOM 1879 N N . PRO A 1 248 ? 8.057 58.465 4.219 1.00 25.44 236 PRO A N 1
ATOM 1880 C CA . PRO A 1 248 ? 6.721 59.081 4.030 1.00 25.79 236 PRO A CA 1
ATOM 1881 C C . PRO A 1 248 ? 6.415 59.468 2.583 1.00 25.52 236 PRO A C 1
ATOM 1882 O O . PRO A 1 248 ? 5.277 59.318 2.153 1.00 23.44 236 PRO A O 1
ATOM 1886 N N . GLU A 1 249 ? 7.427 59.922 1.849 1.00 23.61 237 GLU A N 1
ATOM 1887 C CA . GLU A 1 249 ? 7.246 60.386 0.473 1.00 24.99 237 GLU A CA 1
ATOM 1888 C C . GLU A 1 249 ? 7.335 59.276 -0.577 1.00 24.74 237 GLU A C 1
ATOM 1889 O O . GLU A 1 249 ? 7.082 59.515 -1.751 1.00 25.40 237 GLU A O 1
ATOM 1895 N N . ARG A 1 250 ? 7.763 58.092 -0.156 1.00 24.20 238 ARG A N 1
ATOM 1896 C CA . ARG A 1 250 ? 7.991 56.973 -1.066 1.00 25.25 238 ARG A CA 1
ATOM 1897 C C . ARG A 1 250 ? 7.629 55.673 -0.375 1.00 24.54 238 ARG A C 1
ATOM 1898 O O . ARG A 1 250 ? 8.433 54.715 -0.285 1.00 25.16 238 ARG A O 1
ATOM 1906 N N . LEU A 1 251 ? 6.393 55.600 0.122 1.00 23.62 239 LEU A N 1
ATOM 1907 C CA . LEU A 1 251 ? 5.936 54.430 0.858 1.00 24.42 239 LEU A CA 1
ATOM 1908 C C . LEU A 1 251 ? 5.659 53.259 -0.096 1.00 25.20 239 LEU A C 1
ATOM 1909 O O . LEU A 1 251 ? 4.8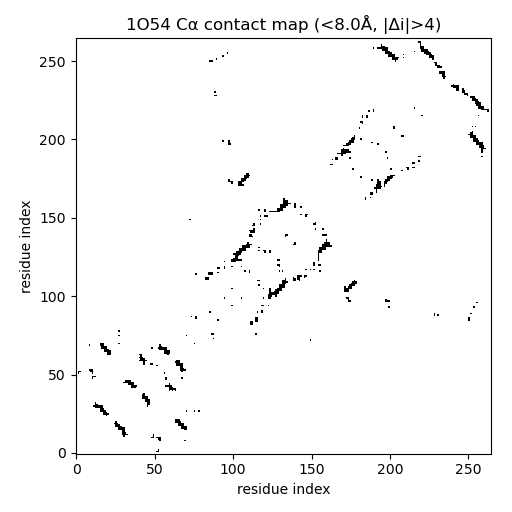65 53.377 -1.025 1.00 24.57 239 LEU A O 1
ATOM 1914 N N . ARG A 1 252 ? 6.343 52.137 0.127 1.00 24.60 240 ARG A N 1
ATOM 1915 C CA . ARG A 1 252 ? 6.199 50.937 -0.687 1.00 25.51 240 ARG A CA 1
ATOM 1916 C C . ARG A 1 252 ? 6.718 49.737 0.091 1.00 25.64 240 ARG A C 1
ATOM 1917 O O . ARG A 1 252 ? 7.481 49.924 1.059 1.00 24.19 240 ARG A O 1
ATOM 1925 N N . PRO A 1 253 ? 6.300 48.522 -0.265 1.00 27.05 241 PRO A N 1
ATOM 1926 C CA . PRO A 1 253 ? 6.813 47.336 0.414 1.00 28.46 241 PRO A CA 1
ATOM 1927 C C . PRO A 1 253 ? 8.313 47.202 0.204 1.00 30.88 241 PRO A C 1
ATOM 1928 O O . PRO A 1 253 ? 8.848 47.708 -0.785 1.00 29.85 241 PRO A O 1
ATOM 1932 N N . VAL A 1 254 ? 9.001 46.578 1.150 1.00 33.72 242 VAL A N 1
ATOM 1933 C CA . VAL A 1 254 ? 10.427 46.230 0.935 1.00 36.98 242 VAL A CA 1
ATOM 1934 C C . VAL A 1 254 ? 10.543 45.326 -0.297 1.00 39.88 242 VAL A C 1
ATOM 1935 O O . VAL A 1 254 ? 9.535 44.747 -0.725 1.00 40.84 242 VAL A O 1
ATOM 1939 N N . ASP A 1 255 ? 11.739 45.193 -0.875 1.00 42.79 243 ASP A N 1
ATOM 1940 C CA . ASP A 1 255 ? 11.896 44.410 -2.124 1.00 45.56 243 ASP A CA 1
ATOM 1941 C C . ASP A 1 255 ? 11.659 42.917 -1.920 1.00 47.38 243 ASP A C 1
ATOM 1942 O O . ASP A 1 255 ? 11.102 42.250 -2.793 1.00 47.86 243 ASP A O 1
ATOM 1947 N N . ARG A 1 256 ? 12.124 42.390 -0.785 1.00 49.50 244 ARG A N 1
ATOM 1948 C CA . ARG A 1 256 ? 12.033 40.957 -0.498 1.00 50.98 244 ARG A CA 1
ATOM 1949 C C . ARG A 1 256 ? 11.509 40.658 0.914 1.00 51.47 244 ARG A C 1
ATOM 1950 O O . ARG A 1 256 ? 11.761 41.417 1.844 1.00 51.57 244 ARG A O 1
ATOM 1958 N N . MET A 1 257 ? 10.780 39.549 1.059 1.00 51.73 245 MET A N 1
ATOM 1959 C CA . MET A 1 257 ? 10.126 39.193 2.337 1.00 52.06 245 MET A CA 1
ATOM 1960 C C . MET A 1 257 ? 10.291 37.703 2.611 1.00 51.52 245 MET A C 1
ATOM 1961 O O . MET A 1 257 ? 10.750 36.950 1.736 1.00 52.23 245 MET A O 1
ATOM 1966 N N . VAL A 1 258 ? 9.950 37.278 3.827 1.00 50.77 246 VAL A N 1
ATOM 1967 C CA . VAL A 1 258 ? 9.836 35.835 4.124 1.00 49.93 246 VAL A CA 1
ATOM 1968 C C . VAL A 1 258 ? 8.585 35.303 3.459 1.00 48.77 246 VAL A C 1
ATOM 1969 O O . VAL A 1 258 ? 7.514 35.881 3.627 1.00 49.03 246 VAL A O 1
ATOM 1973 N N . ALA A 1 259 ? 8.720 34.201 2.718 1.00 46.92 247 ALA A N 1
ATOM 1974 C CA . ALA A 1 259 ? 7.592 33.614 1.985 1.00 45.66 247 ALA A CA 1
ATOM 1975 C C . ALA A 1 259 ? 6.866 32.556 2.796 1.00 44.84 247 ALA A C 1
ATOM 1976 O O . ALA A 1 259 ? 5.723 32.240 2.445 1.00 44.83 247 ALA A O 1
ATOM 1978 N N . HIS A 1 260 ? 7.520 31.991 3.833 1.00 42.61 248 HIS A N 1
ATOM 1979 C CA . HIS A 1 260 ? 6.945 30.860 4.601 1.00 40.47 248 HIS A CA 1
ATOM 1980 C C . HIS A 1 260 ? 7.682 30.512 5.913 1.00 39.45 248 HIS A C 1
ATOM 1981 O O . HIS A 1 260 ? 8.895 30.386 5.939 1.00 40.57 248 HIS A O 1
ATOM 1988 N N . THR A 1 261 ? 6.933 30.348 7.001 1.00 37.84 249 THR A N 1
ATOM 1989 C CA . THR A 1 261 ? 7.468 29.781 8.231 1.00 36.05 249 THR A CA 1
ATOM 1990 C C . THR A 1 261 ? 6.826 28.402 8.473 1.00 35.34 249 THR A C 1
ATOM 1991 O O . THR A 1 261 ? 7.526 27.360 8.433 1.00 36.79 249 THR A O 1
ATOM 1995 N N . ALA A 1 262 ? 5.500 28.397 8.627 1.00 32.01 250 ALA A N 1
ATOM 1996 C CA . ALA A 1 262 ? 4.782 27.189 9.017 1.00 30.11 250 ALA A CA 1
ATOM 1997 C C . ALA A 1 262 ? 3.275 27.263 8.734 1.00 27.44 250 ALA A C 1
ATOM 1998 O O . ALA A 1 262 ? 2.670 28.322 8.832 1.00 27.77 250 ALA A O 1
ATOM 2000 N N . TYR A 1 263 ? 2.680 26.114 8.414 1.00 23.58 251 TYR A N 1
ATOM 2001 C CA . TYR A 1 263 ? 1.230 25.940 8.400 1.00 22.49 251 TYR A CA 1
ATOM 2002 C C . TYR A 1 263 ? 0.834 25.700 9.848 1.00 22.52 251 TYR A C 1
ATOM 2003 O O . TYR A 1 263 ? 1.476 24.918 10.526 1.00 23.39 251 TYR A O 1
ATOM 2012 N N . MET A 1 264 ? -0.179 26.413 10.315 1.00 21.15 252 MET A N 1
ATOM 2013 C CA . MET A 1 264 ? -0.667 26.275 11.671 1.00 21.92 252 MET A CA 1
ATOM 2014 C C . MET A 1 264 ? -1.999 25.549 11.677 1.00 23.71 252 MET A C 1
ATOM 2015 O O . MET A 1 264 ? -2.926 25.967 10.965 1.00 24.48 252 MET A O 1
ATOM 2020 N N . ILE A 1 265 ? -2.116 24.514 12.497 1.00 22.48 253 ILE A N 1
ATOM 2021 C CA . ILE A 1 265 ? -3.332 23.720 12.561 1.00 22.15 253 ILE A CA 1
ATOM 2022 C C . ILE A 1 265 ? -3.894 23.784 13.952 1.00 22.69 253 ILE A C 1
ATOM 2023 O O . ILE A 1 265 ? -3.148 23.596 14.907 1.00 23.15 253 ILE A O 1
ATOM 2028 N N . PHE A 1 266 ? -5.201 24.036 14.058 1.00 22.09 254 PHE A N 1
ATOM 2029 C CA . PHE A 1 266 ? -5.874 24.157 15.349 1.00 21.05 254 PHE A CA 1
ATOM 2030 C C . PHE A 1 266 ? -7.047 23.207 15.410 1.00 22.35 254 PHE A C 1
ATOM 2031 O O . PHE A 1 266 ? -7.657 22.904 14.391 1.00 23.47 254 PHE A O 1
ATOM 2039 N N . ALA A 1 267 ? -7.403 22.771 16.615 1.00 21.57 255 ALA A N 1
ATOM 2040 C CA . ALA A 1 267 ? -8.560 21.930 16.846 1.00 21.69 255 ALA A CA 1
ATOM 2041 C C . ALA A 1 267 ? -8.986 22.076 18.315 1.00 22.60 255 ALA A C 1
ATOM 2042 O O . ALA A 1 267 ? -8.196 22.486 19.165 1.00 23.13 255 ALA A O 1
ATOM 2044 N N . THR A 1 268 ? -10.253 21.771 18.576 1.00 21.99 256 THR A N 1
ATOM 2045 C CA . THR A 1 268 ? -10.828 21.811 19.916 1.00 22.03 256 THR A CA 1
ATOM 2046 C C . THR A 1 268 ? -11.268 20.424 20.317 1.00 22.93 256 THR A C 1
ATOM 2047 O O . THR A 1 268 ? -12.010 19.800 19.567 1.00 21.62 256 THR A O 1
ATOM 2051 N N . LYS A 1 269 ? -10.829 19.972 21.485 1.00 22.89 257 LYS A N 1
ATOM 2052 C CA . LYS A 1 269 ? -11.205 18.674 22.011 1.00 23.43 257 LYS A CA 1
ATOM 2053 C C . LYS A 1 269 ? -12.636 18.648 22.489 1.00 23.13 257 LYS A C 1
ATOM 2054 O O . LYS A 1 269 ? -13.077 19.519 23.250 1.00 21.95 257 LYS A O 1
ATOM 2060 N N . VAL A 1 270 ? -13.346 17.603 22.093 1.00 24.06 258 VAL A N 1
ATOM 2061 C CA . VAL A 1 270 ? -14.637 17.269 22.686 1.00 24.95 258 VAL A CA 1
ATOM 2062 C C . VAL A 1 270 ? -14.561 15.862 23.269 1.00 26.38 258 VAL A C 1
ATOM 2063 O O . VAL A 1 270 ? -13.628 15.104 22.977 1.00 25.12 258 VAL A O 1
ATOM 2067 N N . CYS A 1 271 ? -15.524 15.514 24.108 1.00 28.03 259 CYS A N 1
ATOM 2068 C CA . CYS A 1 271 ? -15.450 14.247 24.835 1.00 31.12 259 CYS A CA 1
ATOM 2069 C C . CYS A 1 271 ? -15.703 13.039 23.941 1.00 32.60 259 CYS A C 1
ATOM 2070 O O . CYS A 1 271 ? -15.086 11.997 24.126 1.00 33.08 259 CYS A O 1
ATOM 2073 N N . ARG A 1 272 ? -16.590 13.183 22.969 1.00 34.34 260 ARG A N 1
ATOM 2074 C CA . ARG A 1 272 ? -16.927 12.044 22.119 1.00 37.47 260 ARG A CA 1
ATOM 2075 C C . ARG A 1 272 ? -17.612 12.506 20.858 1.00 39.07 260 ARG A C 1
ATOM 2076 O O . ARG A 1 272 ? -18.119 13.620 20.776 1.00 37.98 260 ARG A O 1
ATOM 2084 N N . ARG A 1 273 ? -17.619 11.616 19.879 1.00 42.39 261 ARG A N 1
ATOM 2085 C CA . ARG A 1 273 ? -18.145 11.914 18.555 1.00 45.57 261 ARG A CA 1
ATOM 2086 C C . ARG A 1 273 ? -19.666 11.760 18.580 1.00 47.07 261 ARG A C 1
ATOM 2087 O O . ARG A 1 273 ? -20.385 12.510 17.924 1.00 47.04 261 ARG A O 1
ATOM 2095 N N . GLU A 1 274 ? -20.138 10.798 19.367 1.00 49.12 262 GL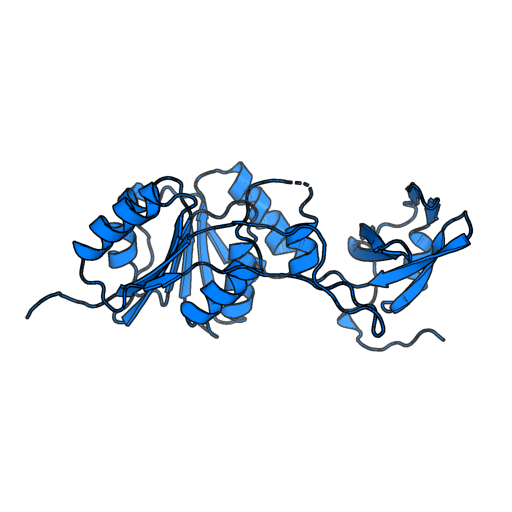U A N 1
ATOM 2096 C CA . GLU A 1 274 ? -21.562 10.473 19.459 1.00 51.16 262 GLU A CA 1
ATOM 2097 C C . GLU A 1 274 ? -21.876 10.042 20.879 1.00 52.16 262 GLU A C 1
ATOM 2098 O O . GLU A 1 274 ? -20.978 9.614 21.622 1.00 52.17 262 GLU A O 1
ATOM 2104 N N . GLU A 1 275 ? -23.147 10.142 21.262 1.00 53.20 263 GLU A N 1
ATOM 2105 C CA . GLU A 1 275 ? -23.565 9.640 22.567 1.00 54.27 263 GLU A CA 1
ATOM 2106 C C . GLU A 1 275 ? -23.432 8.117 22.584 1.00 54.76 263 GLU A C 1
ATOM 2107 O O . GLU A 1 275 ? -23.543 7.463 21.548 1.00 55.20 263 GLU A O 1
#

Nearest PDB structures (foldseek):
  1o54-assembly1_A  TM=1.004E+00  e=2.460E-58  Thermotoga maritima
  3mb5-assembly1_A  TM=9.113E-01  e=9.939E-32  Pyrococcus abyssi
  5c1i-assembly1_B  TM=9.336E-01  e=8.186E-22  Thermus thermophilus HB27
  5c1i-assembly1_A  TM=9.485E-01  e=5.849E-17  Thermus thermophilus HB27
  1yb2-assembly1_A-2  TM=6.256E-01  e=4.180E-12  Thermoplasma acidophilum DSM 1728

B-factor: mean 32.37, std 9.92, range [17.47, 71.73]

Foldseek 3Di:
DADCPDVVQQDDQQAWKWKAFPVGDIDIDGQHQQDWDQDPQAIFHSNVVNVHGFQDWGAHPNGTIITIHRDDLLNCVVVPPDDADDHPVRLLVVLVVQVQAAQFEEEEPAQAQNSSVLSSLVHNPLNHAYEHEHLPVVRLVNNCVSCVSVVRNSRYDYHNDDCLVADPAAQGQEYEYEDQQVLSRVVSRLRRHRAFHKYKYWDQDPVSVVSNVVSQVVAQWPPKDKDDDFDWDWDPDVVDTDTDPDGDPDDTIMIMITHHDDDDD

CATH classification: 3.10.330.20 (+1 more: 3.40.50.150)

Sequence (265 aa):
HHHVGKVADTLKPGDRVLLSFEDESEFLVDLEKDKKLHTHLGIIDLNEVFEKGPGEIIRTSAGKKGYILIPSLIDEIMNMKRTQIVYPKDSSFIAMMLDVKEGDRIIDTGVGSGAMCAVLARAVGSSGKVFAYEKREEFAKLAESNLTKWGLIERVTIKVRDISEGFDEKDVDALFLDVPDPWNYIDKCWEALKGGGRFATVCPTTNQVQETLKKLQELPFIRIEVWESLFRPYKPVPERLRPVDRMVAHTAYMIFATKVCRREE

Organism: Thermotoga maritima (strain ATCC 43589 / DSM 3109 / JCM 10099 / NBRC 100826 / MSB8) (NCBI:txid243274)

Radius of gyration: 21.55 Å; Cα contacts (8 Å, |Δi|>4): 507; chains: 1; bounding box: 59×58×41 Å

Secondary structure (DSSP, 8-state):
------GGG---TT-EEEEEETTS-EEEEE--TT-EEEETTEEEEHHHHTTS-TT-EEE-TT--EEEEEPPPHHHHHHT--------HHHHHHHHHHTT--TT-EEEEE--TTSHHHHHHHHHTTTT-EEEEE---HHHHHHHHHHHHHTT-GGGEEEE---GGG--S--SEEEEEE--S-GGGTHHHHHHHEEEEEEEEEEESSHHHHHHHHHHHHHSSEEEEEEE------EE--TTS-EE-S-----S-EEEEEEE-S-S--

Solvent-accessible surface area: 14531 Å² total; per-residue (Å²): 212,102,137,112,41,141,103,83,49,73,14,103,72,42,34,60,0,7,0,21,8,129,82,138,24,75,44,29,20,78,0,83,143,117,34,85,40,140,29,132,23,16,66,0,50,3,52,71,0,43,138,62,4,58,49,45,65,0,122,6,86,76,38,57,53,0,79,0,68,74,20,54,15,99,37,14,2,94,66,20,119,152,38,90,26,15,75,21,39,1,2,69,70,0,9,163,65,3,68,18,102,110,34,5,83,0,0,1,4,18,14,11,2,0,3,11,0,0,26,0,0,136,31,0,8,97,80,5,66,0,31,0,1,4,122,107,107,131,33,5,126,62,0,85,48,8,0,76,122,31,56,10,41,131,59,10,56,40,35,84,94,71,11,75,95,9,16,78,16,117,93,0,25,0,0,2,0,54,25,114,38,1,61,87,27,0,73,36,0,39,92,1,3,58,46,32,0,75,0,0,0,12,0,74,58,68,104,31,13,116,77,0,42,129,47,0,106,102,34,20,14,86,174,47,76,64,120,112,36,78,121,132,73,103,79,122,40,119,135,162,123,108,40,43,114,208,86,93,94,78,32,15,48,1,0,12,4,20,16,39,91,148,151,135,174

InterPro domains:
  IPR014816 tRNA (1-methyladenosine) methyltransferase catalytic subunit Gcd14 [PIRSF017269] (5-264)
  IPR014816 tRNA (1-methyladenosine) methyltransferase catalytic subunit Gcd14 [PS51620] (11-258)
  IPR014816 tRNA (1-methyladenosine) methyltransferase catalytic subunit Gcd14 [PTHR12133] (6-238)
  IPR029063 S-adenosyl-L-methionine-dependent methyltransferase superfamily [G3DSA:3.40.50.150] (70-265)
  IPR029063 S-adenosyl-L-methionine-dependent methyltransferase superfamily [SSF53335] (7-257)
  IPR049470 tRNA (adenine(58)-N(1))-methyltransferase catalytic subunit TRM61, C-terminal [PF08704] (75-233)